Protein AF-0000000087642167 (afdb_homodimer)

Organism: Ancylostoma caninum (NCBI:txid29170)

Nearest PDB structures (foldseek):
  2wth-assembly1_B  TM=9.647E-01  e=1.511E-12  Caenorhabditis elegans
  2wtg-assembly1_A-2  TM=9.723E-01  e=6.478E-12  Caenorhabditis elegans
  8oup-assembly1_A  TM=8.524E-01  e=1.126E-03  Spisula solidissima
  3pt7-assembly1_B  TM=8.275E-01  e=1.025E-03  Phacoides pectinatus
  3pt8-assembly1_B  TM=8.240E-01  e=1.237E-03  Phacoides pectinatus

Foldseek 3Di:
DQLVLLLVLQLVLCVLPDAPDDQLLLLLVLLCCVVPLVCLVLVPPCSPPHSVNSVPDPVSSVNRNVVSVLSNVLSNCSNVPVVNLVSLLVVLVVCVVSPDDLCVLLCVLVSVVVSSVVSPRDRDPSSNVSSNVSSVSSSVSSQVSCVVVVHDHD/DQLVLLLVLQLVLCVLPDAPDDQLLLLLVQLCCVVPLVCLVLVPPCSPPHSVNSVPDPVSSVNRNVVSVLSNVLSNCSNVPVVNLVSLLVVLVVCVVSPDDLCVLLVVLVSVVVSSVVSPRDRDPSSVVSSNVSSVSSSVSSQVSCVVVVHDHD

Solvent-accessible surface area (backbone atoms only — not comparable to full-atom values): 16506 Å² total; per-residue (Å²): 129,56,45,62,55,27,23,52,32,36,50,60,63,37,69,87,55,45,68,97,46,85,60,47,26,32,48,44,50,32,50,43,43,67,78,43,48,79,59,24,69,68,37,83,93,44,56,79,52,48,52,69,52,43,73,72,29,68,66,39,43,54,51,9,50,49,55,46,48,51,52,52,49,44,30,56,25,40,65,41,55,60,60,30,47,50,51,42,44,52,57,45,66,74,43,68,87,57,70,69,62,54,66,49,58,44,49,47,49,57,55,49,53,50,44,41,43,72,73,66,40,80,71,48,75,66,28,50,50,20,46,51,53,51,27,50,54,48,23,53,46,42,30,52,47,27,49,77,68,72,42,81,56,113,130,56,45,63,55,28,22,51,32,36,51,60,63,38,68,86,54,46,69,97,45,82,61,48,27,31,49,45,51,32,49,42,42,67,78,44,46,81,61,23,68,66,38,82,93,42,54,80,53,48,51,68,51,42,74,72,30,68,65,39,44,54,52,9,49,49,56,47,49,51,52,52,51,45,31,55,25,40,64,40,56,61,60,31,47,50,51,42,45,51,57,45,68,74,43,66,86,57,72,69,62,54,66,48,61,44,50,47,49,57,55,48,52,51,43,42,43,72,71,67,40,82,71,48,73,64,29,51,49,20,46,52,54,50,28,49,53,49,24,55,45,43,29,52,48,26,50,77,70,71,41,79,57,114

Sequence (308 aa):
MAPADVKKHTVASLVNVPVMKEHHGRDFYKYFFTTHPEHRRYYKGAENFNADDVEKSERFDKLGHAILLHVHVLANTFDNEPVFRAFTDEVINRHVTRGLEPVLWKDFWGYWKGFLENKGTTLSAEQKEAWDTLGKLFNEEAQSQLTKQGLPHVMAPADVKKHTVASLVNVPVMKEHHGRDFYKYFFTTHPEHRRYYKGAENFNADDVEKSERFDKLGHAILLHVHVLANTFDNEPVFRAFTDEVINRHVTRGLEPVLWKDFWGYWKGFLENKGTTLSAEQKEAWDTLGKLFNEEAQSQLTKQGLPHV

InterPro domains:
  IPR000971 Globin [PF00042] (27-139)
  IPR000971 Globin [PS01033] (1-147)
  IPR009050 Globin-like superfamily [SSF46458] (7-140)
  IPR012085 Globin, nematode [PIRSF002026] (1-154)
  IPR012292 Globin/Protoglobin [G3DSA:1.10.490.10] (1-154)
  IPR044399 Myoglobin-like, M family globin domain [cd01040] (21-141)

Secondary structure (DSSP, 8-state):
--HHHHHHHHHHHTTTS-TTSTTHHHHHHHHHHHH-GGGGGGSTT-TT--HHHHHT-HHHHHHHHHHHHHHHHHHHTTTSHHHHHHHHHHHHHTTGGGT--TTHHHHHHHHHHHHHHHTT----HHHHHHHHHHHHHHHHHHHHHHHHTT----/--HHHHHHHHHHHTTTS-TTSTTHHHHHHHHHHHH-GGGGGGSTT-TT--HHHHHT-HHHHHHHHHHHHHHHHHHHTTTSHHHHHHHHHHHHHTTGGG---TTHHHHHHHHHHHHHHHTT----HHHHHHHHHHHHHHHHHHHHHHHHTT----

Radius of gyration: 19.87 Å; Cα contacts (8 Å, |Δi|>4): 375; chains: 2; bounding box: 42×50×43 Å

pLDDT: mean 97.93, std 1.49, range [90.31, 98.94]

Structure (mmCIF, N/CA/C/O backbone):
data_AF-0000000087642167-model_v1
#
loop_
_entity.id
_ent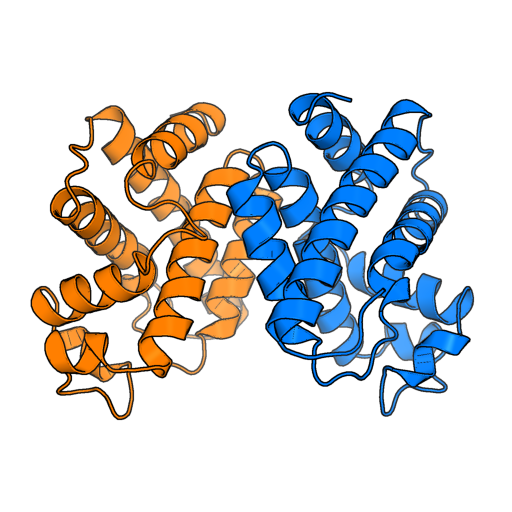ity.type
_entity.pdbx_description
1 polymer Globin
#
loop_
_atom_site.group_PDB
_atom_site.id
_atom_site.type_symbol
_atom_site.label_atom_id
_atom_site.label_alt_id
_atom_site.label_comp_id
_atom_site.label_asym_id
_atom_site.label_entity_id
_atom_site.label_seq_id
_atom_site.pdbx_PDB_ins_code
_atom_site.Cartn_x
_atom_site.Cartn_y
_atom_site.Cartn_z
_atom_site.occupancy
_atom_site.B_iso_or_equiv
_atom_site.auth_seq_id
_atom_site.auth_comp_id
_atom_site.auth_asym_id
_atom_site.auth_atom_id
_atom_site.pdbx_PDB_model_num
ATOM 1 N N . MET A 1 1 ? 22.578 -11.57 1.509 1 93.25 1 MET A N 1
ATOM 2 C CA . MET A 1 1 ? 22.609 -10.461 0.56 1 93.25 1 MET A CA 1
ATOM 3 C C . MET A 1 1 ? 22.219 -9.148 1.239 1 93.25 1 MET A C 1
ATOM 5 O O . MET A 1 1 ? 21.281 -9.117 2.033 1 93.25 1 MET A O 1
ATOM 9 N N . ALA A 1 2 ? 23 -8.07 0.907 1 97.81 2 ALA A N 1
ATOM 10 C CA . ALA A 1 2 ? 22.688 -6.773 1.502 1 97.81 2 ALA A CA 1
ATOM 11 C C . ALA A 1 2 ? 21.344 -6.258 1.019 1 97.81 2 ALA A C 1
ATOM 13 O O . ALA A 1 2 ? 20.938 -6.52 -0.119 1 97.81 2 ALA A O 1
ATOM 14 N N . PRO A 1 3 ? 20.594 -5.613 1.882 1 98.69 3 PRO A N 1
ATOM 15 C CA . PRO A 1 3 ? 19.25 -5.152 1.534 1 98.69 3 PRO A CA 1
ATOM 16 C C . PRO A 1 3 ? 19.203 -4.371 0.223 1 98.69 3 PRO A C 1
ATOM 18 O O . PRO A 1 3 ? 18.281 -4.539 -0.576 1 98.69 3 PRO A O 1
ATOM 21 N N . ALA A 1 4 ? 20.188 -3.551 0.011 1 98.19 4 ALA A N 1
ATOM 22 C CA . ALA A 1 4 ? 20.234 -2.781 -1.229 1 98.19 4 ALA A CA 1
ATOM 23 C C . ALA A 1 4 ? 20.359 -3.699 -2.441 1 98.19 4 ALA A C 1
ATOM 25 O O . ALA A 1 4 ? 19.812 -3.408 -3.506 1 98.19 4 ALA A O 1
ATOM 26 N N . ASP A 1 5 ? 21.141 -4.773 -2.326 1 98.75 5 ASP A N 1
ATOM 27 C CA . ASP A 1 5 ? 21.297 -5.738 -3.408 1 98.75 5 ASP A CA 1
ATOM 28 C C . ASP A 1 5 ? 20 -6.512 -3.646 1 98.75 5 ASP A C 1
ATOM 30 O O . ASP A 1 5 ? 19.641 -6.809 -4.789 1 98.75 5 ASP A O 1
ATOM 34 N N . VAL A 1 6 ? 19.281 -6.871 -2.525 1 98.94 6 VAL A N 1
ATOM 35 C CA . VAL A 1 6 ? 18 -7.547 -2.654 1 98.94 6 VAL A CA 1
ATOM 36 C C . VAL A 1 6 ? 17.031 -6.668 -3.449 1 98.94 6 VAL A C 1
ATOM 38 O O . VAL A 1 6 ? 16.406 -7.133 -4.41 1 98.94 6 VAL A O 1
ATOM 41 N N . LYS A 1 7 ? 16.969 -5.414 -3.09 1 98.88 7 LYS A N 1
ATOM 42 C CA . LYS A 1 7 ? 16.109 -4.473 -3.814 1 98.88 7 LYS A CA 1
ATOM 43 C C . LYS A 1 7 ? 16.5 -4.402 -5.289 1 98.88 7 LYS A C 1
ATOM 45 O O . LYS A 1 7 ? 15.648 -4.508 -6.168 1 98.88 7 LYS A O 1
ATOM 50 N N . LYS A 1 8 ? 17.766 -4.211 -5.547 1 98.75 8 LYS A N 1
ATOM 51 C CA . LYS A 1 8 ? 18.266 -4.09 -6.914 1 98.75 8 LYS A CA 1
ATOM 52 C C . LYS A 1 8 ? 17.844 -5.289 -7.758 1 98.75 8 LYS A C 1
ATOM 54 O O . LYS A 1 8 ? 17.297 -5.129 -8.852 1 98.75 8 LYS A O 1
ATOM 59 N N . HIS A 1 9 ? 18.062 -6.48 -7.273 1 98.88 9 HIS A N 1
ATOM 60 C CA . HIS A 1 9 ? 17.844 -7.695 -8.055 1 98.88 9 HIS A CA 1
ATOM 61 C C . HIS A 1 9 ? 16.359 -8.016 -8.195 1 98.88 9 HIS A C 1
ATOM 63 O O . HIS A 1 9 ? 15.922 -8.469 -9.25 1 98.88 9 HIS A O 1
ATOM 69 N N . THR A 1 10 ? 15.531 -7.793 -7.113 1 98.94 10 THR A N 1
ATOM 70 C CA . THR A 1 10 ? 14.094 -8.031 -7.234 1 98.94 10 THR A CA 1
ATOM 71 C C . THR A 1 10 ? 13.461 -7.031 -8.188 1 98.94 10 THR A C 1
ATOM 73 O O . THR A 1 10 ? 12.727 -7.418 -9.109 1 98.94 10 THR A O 1
ATOM 76 N N . VAL A 1 11 ? 13.805 -5.766 -8.078 1 98.88 11 VAL A N 1
ATOM 77 C CA . VAL A 1 11 ? 13.234 -4.73 -8.938 1 98.88 11 VAL A CA 1
ATOM 78 C C . VAL A 1 11 ? 13.617 -4.996 -10.391 1 98.88 11 VAL A C 1
ATOM 80 O O . VAL A 1 11 ? 12.781 -4.891 -11.289 1 98.88 11 VAL A O 1
ATOM 83 N N . ALA A 1 12 ? 14.883 -5.379 -10.609 1 98.62 12 ALA A N 1
ATOM 84 C CA . ALA A 1 12 ? 15.336 -5.672 -11.969 1 98.62 12 ALA A CA 1
ATOM 85 C C . ALA A 1 12 ? 14.562 -6.844 -12.562 1 98.62 12 ALA A C 1
ATOM 87 O O . ALA A 1 12 ? 14.305 -6.879 -13.773 1 98.62 12 ALA A O 1
ATOM 88 N N . SER A 1 13 ? 14.203 -7.809 -11.766 1 98.75 13 SER A N 1
ATOM 89 C CA . SER A 1 13 ? 13.539 -9.016 -12.242 1 98.75 13 SER A CA 1
ATOM 90 C C . SER A 1 13 ? 12.07 -8.75 -12.57 1 98.75 13 SER A C 1
ATOM 92 O O . SER A 1 13 ? 11.391 -9.609 -13.141 1 98.75 13 SER A O 1
ATOM 94 N N . LEU A 1 14 ? 11.531 -7.566 -12.219 1 98.62 14 LEU A N 1
ATOM 95 C CA . LEU A 1 14 ? 10.133 -7.23 -12.445 1 98.62 14 LEU A CA 1
ATOM 96 C C . LEU A 1 14 ? 9.945 -6.5 -13.773 1 98.62 14 LEU A C 1
ATOM 98 O O . LEU A 1 14 ? 8.844 -6.051 -14.094 1 98.62 14 LEU A O 1
ATOM 102 N N . VAL A 1 15 ? 10.977 -6.43 -14.578 1 96.5 15 VAL A N 1
ATOM 103 C CA . VAL A 1 15 ? 11.023 -5.594 -15.773 1 96.5 15 VAL A CA 1
ATOM 104 C C . VAL A 1 15 ? 9.953 -6.047 -16.766 1 96.5 15 VAL A C 1
ATOM 106 O O . VAL A 1 15 ? 9.375 -5.23 -17.484 1 96.5 15 VAL A O 1
ATOM 109 N N . ASN A 1 16 ? 9.547 -7.297 -16.797 1 97.31 16 ASN A N 1
ATOM 110 C CA . ASN A 1 16 ? 8.586 -7.82 -17.766 1 97.31 16 ASN A CA 1
ATOM 111 C C . ASN A 1 16 ? 7.16 -7.773 -17.219 1 97.31 16 ASN A C 1
ATOM 113 O O . ASN A 1 16 ? 6.207 -8.102 -17.938 1 97.31 16 ASN A O 1
ATOM 117 N N . VAL A 1 17 ? 7.02 -7.352 -15.969 1 98.38 17 VAL A N 1
ATOM 118 C CA . VAL A 1 17 ? 5.688 -7.219 -15.383 1 98.38 17 VAL A CA 1
ATOM 119 C C . VAL A 1 17 ? 5.559 -5.871 -14.68 1 98.38 17 VAL A C 1
ATOM 121 O O . VAL A 1 17 ? 5.223 -5.812 -13.492 1 98.38 17 VAL A O 1
ATOM 124 N N . PRO A 1 18 ? 5.82 -4.816 -15.398 1 98.12 18 PRO A N 1
ATOM 125 C CA . PRO A 1 18 ? 5.695 -3.49 -14.797 1 98.12 18 PRO A CA 1
ATOM 126 C C . PRO A 1 18 ? 4.273 -3.18 -14.336 1 98.12 18 PRO A C 1
ATOM 128 O O . PRO A 1 18 ? 3.318 -3.797 -14.82 1 98.12 18 PRO A O 1
ATOM 131 N N . VAL A 1 19 ? 4.148 -2.318 -13.445 1 98.19 19 VAL A N 1
ATOM 132 C CA . VAL A 1 19 ? 2.844 -1.775 -13.086 1 98.19 19 VAL A CA 1
ATOM 133 C C . VAL A 1 19 ? 2.375 -0.795 -14.156 1 98.19 19 VAL A C 1
ATOM 135 O O . VAL A 1 19 ? 3.164 -0.365 -15 1 98.19 19 VAL A O 1
ATOM 138 N N . MET A 1 20 ? 1.089 -0.552 -14.203 1 95.19 20 MET A N 1
ATOM 139 C CA . MET A 1 20 ? 0.407 0.481 -14.977 1 95.19 20 MET A CA 1
ATOM 140 C C . MET A 1 20 ? 0.396 0.131 -16.453 1 95.19 20 MET A C 1
ATOM 142 O O . MET A 1 20 ? -0.008 0.945 -17.297 1 95.19 20 MET A O 1
ATOM 146 N N . LYS A 1 21 ? 1.073 -1.013 -16.781 1 93.12 21 LYS A N 1
ATOM 147 C CA . LYS A 1 21 ? 1.055 -1.488 -18.156 1 93.12 21 LYS A CA 1
ATOM 148 C C . LYS A 1 21 ? 0.469 -2.895 -18.25 1 93.12 21 LYS A C 1
ATOM 150 O O . LYS A 1 21 ? 0.914 -3.803 -17.547 1 93.12 21 LYS A O 1
ATOM 155 N N . GLU A 1 22 ? -0.528 -3.004 -19.172 1 92.19 22 GLU A N 1
ATOM 156 C CA . GLU A 1 22 ? -1.124 -4.316 -19.406 1 92.19 22 GLU A CA 1
ATOM 157 C C . GLU A 1 22 ? -1.698 -4.898 -18.109 1 92.19 22 GLU A C 1
ATOM 159 O O . GLU A 1 22 ? -1.892 -4.176 -17.125 1 92.19 22 GLU A O 1
ATOM 164 N N . HIS A 1 23 ? -2.184 -6.062 -18.125 1 95.81 23 HIS A N 1
ATOM 165 C CA . HIS A 1 23 ? -2.844 -6.688 -16.984 1 95.81 23 HIS A CA 1
ATOM 166 C C . HIS A 1 23 ? -2.01 -7.836 -16.422 1 95.81 23 HIS A C 1
ATOM 168 O O . HIS A 1 23 ? -2.518 -8.945 -16.234 1 95.81 23 HIS A O 1
ATOM 174 N N . HIS A 1 24 ? -0.71 -7.484 -16.172 1 97.94 24 HIS A N 1
ATOM 175 C CA . HIS A 1 24 ? 0.221 -8.508 -15.695 1 97.94 24 HIS A CA 1
ATOM 176 C C . HIS A 1 24 ? -0.253 -9.117 -14.383 1 97.94 24 HIS A C 1
ATOM 178 O O . HIS A 1 24 ? -0.002 -10.297 -14.117 1 97.94 24 HIS A O 1
ATOM 184 N N . GLY A 1 25 ? -0.91 -8.305 -13.531 1 98.19 25 GLY A N 1
ATOM 185 C CA . GLY A 1 25 ? -1.453 -8.836 -12.289 1 98.19 25 GLY A CA 1
ATOM 186 C C . GLY A 1 25 ? -2.514 -9.898 -12.508 1 98.19 25 GLY A C 1
ATOM 187 O O . GLY A 1 25 ? -2.523 -10.922 -11.828 1 98.19 25 GLY A O 1
ATOM 188 N N . ARG A 1 26 ? -3.396 -9.641 -13.469 1 98.31 26 ARG A N 1
ATOM 189 C CA . ARG A 1 26 ? -4.406 -10.633 -13.82 1 98.31 26 ARG A CA 1
ATOM 190 C C . ARG A 1 26 ? -3.758 -11.898 -14.367 1 98.31 26 ARG A C 1
ATOM 192 O O . ARG A 1 26 ? -4.215 -13.008 -14.086 1 98.31 26 ARG A O 1
ATOM 199 N N . ASP A 1 27 ? -2.676 -11.703 -15.156 1 98.44 27 ASP A N 1
ATOM 200 C CA . ASP A 1 27 ? -1.943 -12.852 -15.68 1 98.44 27 ASP A CA 1
ATOM 201 C C . ASP A 1 27 ? -1.405 -13.727 -14.555 1 98.44 27 ASP A C 1
ATOM 203 O O . ASP A 1 27 ? -1.318 -14.945 -14.695 1 98.44 27 ASP A O 1
ATOM 207 N N . PHE A 1 28 ? -1.004 -13.125 -13.477 1 98.81 28 PHE A N 1
ATOM 208 C CA . PHE A 1 28 ? -0.572 -13.922 -12.336 1 98.81 28 PHE A CA 1
ATOM 209 C C . PHE A 1 28 ? -1.669 -14.883 -11.898 1 98.81 28 PHE A C 1
ATOM 211 O O . PHE A 1 28 ? -1.404 -16.062 -11.648 1 98.81 28 PHE A O 1
ATOM 218 N N . TYR A 1 29 ? -2.893 -14.406 -11.812 1 98.75 29 TYR A N 1
ATOM 219 C CA . TYR A 1 29 ? -3.973 -15.266 -11.336 1 98.75 29 TYR A CA 1
ATOM 220 C C . TYR A 1 29 ? -4.293 -16.359 -12.352 1 98.75 29 TYR A C 1
ATOM 222 O O . TYR A 1 29 ? -4.668 -17.469 -11.984 1 98.75 29 TYR A O 1
ATOM 230 N N . LYS A 1 30 ? -4.156 -16.047 -13.68 1 98.62 30 LYS A N 1
ATOM 231 C CA . LYS A 1 30 ? -4.281 -17.109 -14.68 1 98.62 30 LYS A CA 1
ATOM 232 C C . LYS A 1 30 ? -3.252 -18.203 -14.445 1 98.62 30 LYS A C 1
ATOM 234 O O . LYS A 1 30 ? -3.596 -19.391 -14.43 1 98.62 30 LYS A O 1
ATOM 239 N N . TYR A 1 31 ? -2.062 -17.797 -14.234 1 98.69 31 TYR A N 1
ATOM 240 C CA . TYR A 1 31 ? -0.977 -18.734 -13.953 1 98.69 31 TYR A CA 1
ATOM 241 C C . TYR A 1 31 ? -1.218 -19.469 -12.641 1 98.69 31 TYR A C 1
ATOM 243 O O . TYR A 1 31 ? -1.101 -20.688 -12.586 1 98.69 31 TYR A O 1
ATOM 251 N N . PHE A 1 32 ? -1.589 -18.734 -11.594 1 98.69 32 PHE A N 1
ATOM 252 C CA . PHE A 1 32 ? -1.733 -19.234 -10.234 1 98.69 32 PHE A CA 1
ATOM 253 C C . PHE A 1 32 ? -2.838 -20.281 -10.156 1 98.69 32 PHE A C 1
ATOM 255 O O . PHE A 1 32 ? -2.629 -21.359 -9.617 1 98.69 32 PHE A O 1
ATOM 262 N N . PHE A 1 33 ? -3.984 -20 -10.758 1 98.44 33 PHE A N 1
ATOM 263 C CA . PHE A 1 33 ? -5.125 -20.906 -10.688 1 98.44 33 PHE A CA 1
ATOM 264 C C . PHE A 1 33 ? -4.898 -22.125 -11.57 1 98.44 33 PHE A C 1
ATOM 266 O O . PHE A 1 33 ? -5.5 -23.188 -11.352 1 98.44 33 PHE A O 1
ATOM 273 N N . THR A 1 34 ? -4.012 -22 -12.562 1 98.31 34 THR A N 1
ATOM 274 C CA . THR A 1 34 ? -3.686 -23.125 -13.438 1 98.31 34 THR A CA 1
ATOM 275 C C . THR A 1 34 ? -2.682 -24.047 -12.773 1 98.31 34 THR A C 1
ATOM 277 O O . THR A 1 34 ? -2.846 -25.281 -12.805 1 98.31 34 THR A O 1
ATOM 280 N N . THR A 1 35 ? -1.712 -23.516 -12.156 1 98.44 35 THR A N 1
ATOM 281 C CA . THR A 1 35 ? -0.594 -24.312 -11.664 1 98.44 35 THR A CA 1
ATOM 282 C C . THR A 1 35 ? -0.825 -24.734 -10.211 1 98.44 35 THR A C 1
ATOM 284 O O . THR A 1 35 ? -0.241 -25.719 -9.742 1 98.44 35 THR A O 1
ATOM 287 N N . HIS A 1 36 ? -1.637 -23.969 -9.516 1 98.31 36 HIS A N 1
ATOM 288 C CA . HIS A 1 36 ? -1.939 -24.25 -8.117 1 98.31 36 HIS A CA 1
ATOM 289 C C . HIS A 1 36 ? -3.438 -24.141 -7.848 1 98.31 36 HIS A C 1
ATOM 291 O O . HIS A 1 36 ? -3.865 -23.375 -6.988 1 98.31 36 HIS A O 1
ATOM 297 N N . PRO A 1 37 ? -4.266 -24.969 -8.508 1 98.12 37 PRO A N 1
ATOM 298 C CA . PRO A 1 37 ? -5.727 -24.844 -8.461 1 98.12 37 PRO A CA 1
ATOM 299 C C . PRO A 1 37 ? -6.293 -25.062 -7.059 1 98.12 37 PRO A C 1
ATOM 301 O O . PRO A 1 37 ? -7.402 -24.625 -6.762 1 98.12 37 PRO A O 1
ATOM 304 N N . GLU A 1 38 ? -5.57 -25.703 -6.16 1 97.81 38 GLU A N 1
ATOM 305 C CA . GLU A 1 38 ? -6.035 -25.953 -4.801 1 97.81 38 GLU A CA 1
ATOM 306 C C . GLU A 1 38 ? -6.281 -24.641 -4.051 1 97.81 38 GLU A C 1
ATOM 308 O O . GLU A 1 38 ? -7.094 -24.594 -3.129 1 97.81 38 GLU A O 1
ATOM 313 N N . HIS A 1 39 ? -5.672 -23.562 -4.445 1 97.94 39 HIS A N 1
ATOM 314 C CA . HIS A 1 39 ? -5.762 -22.297 -3.721 1 97.94 39 HIS A CA 1
ATOM 315 C C . HIS A 1 39 ? -6.992 -21.516 -4.145 1 97.94 39 HIS A C 1
ATOM 317 O O . HIS A 1 39 ? -7.355 -20.531 -3.5 1 97.94 39 HIS A O 1
ATOM 323 N N . ARG A 1 40 ? -7.703 -22 -5.176 1 97.88 40 ARG A N 1
ATOM 324 C CA . ARG A 1 40 ? -8.961 -21.359 -5.562 1 97.88 40 ARG A CA 1
ATOM 325 C C . ARG A 1 40 ? -9.969 -21.406 -4.418 1 97.88 40 ARG A C 1
ATOM 327 O O . ARG A 1 40 ? -10.875 -20.562 -4.352 1 97.88 40 ARG A O 1
ATOM 334 N N . ARG A 1 41 ? -9.758 -22.312 -3.543 1 97.06 41 ARG A N 1
ATOM 335 C CA . ARG A 1 41 ? -10.664 -22.484 -2.412 1 97.06 41 ARG A CA 1
ATOM 336 C C . ARG A 1 41 ? -10.719 -21.219 -1.564 1 97.06 41 ARG A C 1
ATOM 338 O O . ARG A 1 41 ? -11.695 -20.984 -0.845 1 97.06 41 ARG A O 1
ATOM 345 N N . TYR A 1 42 ? -9.703 -20.328 -1.575 1 97 42 TYR A N 1
ATOM 346 C CA . TYR A 1 42 ? -9.641 -19.125 -0.772 1 97 42 TYR A CA 1
ATOM 347 C C . TYR A 1 42 ? -10.375 -17.969 -1.457 1 97 42 TYR A C 1
ATOM 349 O O . TYR A 1 42 ? -10.523 -16.891 -0.885 1 97 42 TYR A O 1
ATOM 357 N N . TYR A 1 43 ? -10.805 -18.25 -2.697 1 97.88 43 TYR A N 1
ATOM 358 C CA . TYR A 1 43 ? -11.508 -17.234 -3.463 1 97.88 43 TYR A CA 1
ATOM 359 C C . TYR A 1 43 ? -12.977 -17.594 -3.646 1 97.88 43 TYR A C 1
ATOM 361 O O . TYR A 1 43 ? -13.375 -18.094 -4.707 1 97.88 43 TYR A O 1
ATOM 369 N N . LYS A 1 44 ? -13.688 -17.266 -2.639 1 96.12 44 LYS A N 1
ATOM 370 C CA . LYS A 1 44 ? -15.102 -17.641 -2.605 1 96.12 44 LYS A CA 1
ATOM 371 C C . LYS A 1 44 ? -15.82 -17.172 -3.875 1 96.12 44 LYS A C 1
ATOM 373 O O . LYS A 1 44 ? -15.719 -16.016 -4.266 1 96.12 44 LYS A O 1
ATOM 378 N N . GLY A 1 45 ? -16.484 -18.062 -4.523 1 97.56 45 GLY A N 1
ATOM 379 C CA . GLY A 1 45 ? -17.219 -17.781 -5.742 1 97.56 45 GLY A CA 1
ATOM 380 C C . GLY A 1 45 ? -16.406 -18.031 -7.004 1 97.56 45 GLY A C 1
ATOM 381 O O . GLY A 1 45 ? -16.953 -18.016 -8.109 1 97.56 45 GLY A O 1
ATOM 382 N N . ALA A 1 46 ? -15.156 -18.25 -6.855 1 97.94 46 ALA A N 1
ATOM 383 C CA . ALA A 1 46 ? -14.273 -18.469 -8 1 97.94 46 ALA A CA 1
ATOM 384 C C . ALA A 1 46 ? -13.5 -19.781 -7.844 1 97.94 46 ALA A C 1
ATOM 386 O O . ALA A 1 46 ? -12.406 -19.922 -8.391 1 97.94 46 ALA A O 1
ATOM 387 N N . GLU A 1 47 ? -14.07 -20.672 -7.121 1 97.62 47 GLU A N 1
ATOM 388 C CA . GLU A 1 47 ? -13.383 -21.906 -6.766 1 97.62 47 GLU A CA 1
ATOM 389 C C . GLU A 1 47 ? -13.156 -22.781 -7.996 1 97.62 47 GLU A C 1
ATOM 391 O O . GLU A 1 47 ? -12.312 -23.688 -7.973 1 97.62 47 GLU A O 1
ATOM 396 N N . ASN A 1 48 ? -13.875 -22.547 -9.047 1 97.62 48 ASN A N 1
ATOM 397 C CA . ASN A 1 48 ? -13.758 -23.375 -10.234 1 97.62 48 ASN A CA 1
ATOM 398 C C . ASN A 1 48 ? -13.312 -22.562 -11.445 1 97.62 48 ASN A C 1
ATOM 400 O O . ASN A 1 48 ? -13.492 -22.984 -12.586 1 97.62 48 ASN A O 1
ATOM 404 N N . PHE A 1 49 ? -12.852 -21.344 -11.211 1 98.12 49 PHE A N 1
ATOM 405 C CA . PHE A 1 49 ? -12.422 -20.469 -12.297 1 98.12 49 PHE A CA 1
ATOM 406 C C . PHE A 1 49 ? -11.25 -21.094 -13.055 1 98.12 49 PHE A C 1
ATOM 408 O O . PHE A 1 49 ? -10.32 -21.625 -12.445 1 98.12 49 PHE A O 1
ATOM 415 N N . ASN A 1 50 ? -11.344 -21.094 -14.336 1 97.62 50 ASN A N 1
ATOM 416 C CA . ASN A 1 50 ? -10.188 -21.344 -15.188 1 97.62 50 ASN A CA 1
ATOM 417 C C . ASN A 1 50 ? -9.586 -20.047 -15.727 1 97.62 50 ASN A C 1
ATOM 419 O O . ASN A 1 50 ? -9.984 -18.969 -15.312 1 97.62 50 ASN A O 1
ATOM 423 N N . ALA A 1 51 ? -8.555 -20.203 -16.578 1 97.75 51 ALA A N 1
ATOM 424 C CA . ALA A 1 51 ? -7.844 -19.031 -17.094 1 97.75 51 ALA A CA 1
ATOM 425 C C . ALA A 1 51 ? -8.781 -18.109 -17.859 1 97.75 51 ALA A C 1
ATOM 427 O O . ALA A 1 51 ? -8.664 -16.891 -17.781 1 97.75 51 ALA A O 1
ATOM 428 N N . ASP A 1 52 ? -9.68 -18.688 -18.578 1 98.19 52 ASP A N 1
ATOM 429 C CA . ASP A 1 52 ? -10.633 -17.906 -19.359 1 98.19 52 ASP A CA 1
ATOM 430 C C . ASP A 1 52 ? -11.57 -17.125 -18.438 1 98.19 52 ASP A C 1
ATOM 432 O O . ASP A 1 52 ? -11.938 -15.977 -18.734 1 98.19 52 ASP A O 1
ATOM 436 N N . ASP A 1 53 ? -12.008 -17.781 -17.359 1 98.5 53 ASP A N 1
ATOM 437 C CA . ASP A 1 53 ? -12.859 -17.109 -16.375 1 98.5 53 ASP A CA 1
ATOM 438 C C . ASP A 1 53 ? -12.133 -15.938 -15.734 1 98.5 53 ASP A C 1
ATOM 440 O O . ASP A 1 53 ? -12.719 -14.859 -15.57 1 98.5 53 ASP A O 1
ATOM 444 N N . VAL A 1 54 ? -10.867 -16.109 -15.445 1 98.62 54 VAL A N 1
ATOM 445 C CA . VAL A 1 54 ? -10.055 -15.055 -14.844 1 98.62 54 VAL A CA 1
ATOM 446 C C . VAL A 1 54 ? -9.914 -13.891 -15.82 1 98.62 54 VAL A C 1
ATOM 448 O O . VAL A 1 54 ? -10.039 -12.727 -15.43 1 98.62 54 VAL A O 1
ATOM 451 N N . GLU A 1 55 ? -9.711 -14.172 -17.078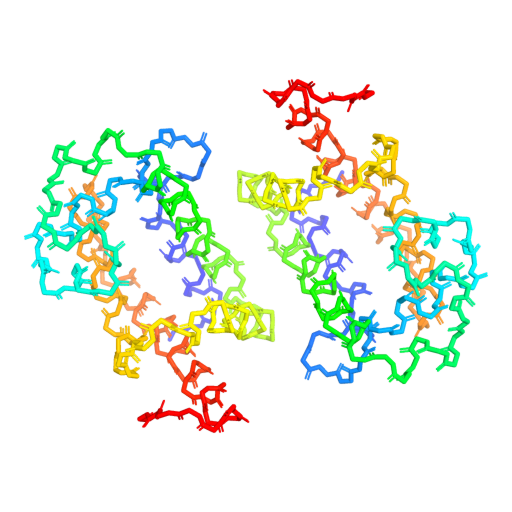 1 98.06 55 GLU A N 1
ATOM 452 C CA . GLU A 1 55 ? -9.508 -13.164 -18.109 1 98.06 55 GLU A CA 1
ATOM 453 C C . GLU A 1 55 ? -10.703 -12.211 -18.203 1 98.06 55 GLU A C 1
ATOM 455 O O . GLU A 1 55 ? -10.531 -11.016 -18.438 1 98.06 55 GLU A O 1
ATOM 460 N N . LYS A 1 56 ? -11.883 -12.734 -17.938 1 97.69 56 LYS A N 1
ATOM 461 C CA . LYS A 1 56 ? -13.102 -11.961 -18.141 1 97.69 56 LYS A CA 1
ATOM 462 C C . LYS A 1 56 ? -13.594 -11.352 -16.828 1 97.69 56 LYS A C 1
ATOM 464 O O . LYS A 1 56 ? -14.602 -10.648 -16.812 1 97.69 56 LYS A O 1
ATOM 469 N N . SER A 1 57 ? -12.844 -11.602 -15.797 1 98.06 57 SER A N 1
ATOM 470 C CA . SER A 1 57 ? -13.32 -11.227 -14.469 1 98.06 57 SER A CA 1
ATOM 471 C C . SER A 1 57 ? -12.812 -9.844 -14.07 1 98.06 57 SER A C 1
ATOM 473 O O . SER A 1 57 ? -11.602 -9.633 -13.961 1 98.06 57 SER A O 1
ATOM 475 N N . GLU A 1 58 ? -13.734 -8.906 -13.734 1 97.25 58 GLU A N 1
ATOM 476 C CA . GLU A 1 58 ? -13.375 -7.605 -13.188 1 97.25 58 GLU A CA 1
ATOM 477 C C . GLU A 1 58 ? -12.727 -7.742 -11.812 1 97.25 58 GLU A C 1
ATOM 479 O O . GLU A 1 58 ? -11.812 -6.992 -11.477 1 97.25 58 GLU A O 1
ATOM 484 N N . ARG A 1 59 ? -13.195 -8.727 -11.07 1 97.62 59 ARG A N 1
ATOM 485 C CA . ARG A 1 59 ? -12.656 -8.977 -9.734 1 97.62 59 ARG A CA 1
ATOM 486 C C . ARG A 1 59 ? -11.172 -9.305 -9.797 1 97.62 59 ARG A C 1
ATOM 488 O O . ARG A 1 59 ? -10.375 -8.727 -9.062 1 97.62 59 ARG A O 1
ATOM 495 N N . PHE A 1 60 ? -10.789 -10.133 -10.758 1 98.31 60 PHE A N 1
ATOM 496 C CA . PHE A 1 60 ? -9.406 -10.578 -10.812 1 98.31 60 PHE A CA 1
ATOM 497 C C . PHE A 1 60 ? -8.531 -9.562 -11.547 1 98.31 60 PHE A C 1
ATOM 499 O O . PHE A 1 60 ? -7.309 -9.594 -11.438 1 98.31 60 PHE A O 1
ATOM 506 N N . ASP A 1 61 ? -9.195 -8.68 -12.258 1 97.69 61 ASP A N 1
ATOM 507 C CA . ASP A 1 61 ? -8.445 -7.516 -12.734 1 97.69 61 ASP A CA 1
ATOM 508 C C . ASP A 1 61 ? -8.016 -6.625 -11.57 1 97.69 61 ASP A C 1
ATOM 510 O O . ASP A 1 61 ? -6.855 -6.211 -11.492 1 97.69 61 ASP A O 1
ATOM 514 N N . LYS A 1 62 ? -8.922 -6.383 -10.648 1 96.94 62 LYS A N 1
ATOM 515 C CA . LYS A 1 62 ? -8.641 -5.539 -9.492 1 96.94 62 LYS A CA 1
ATOM 516 C C . LYS A 1 62 ? -7.656 -6.223 -8.547 1 96.94 62 LYS A C 1
ATOM 518 O O . LYS A 1 62 ? -6.707 -5.598 -8.07 1 96.94 62 LYS A O 1
ATOM 523 N N . LEU A 1 63 ? -7.883 -7.543 -8.312 1 97.88 63 LEU A N 1
ATOM 524 C CA . LEU A 1 63 ? -6.969 -8.297 -7.453 1 97.88 63 LEU A CA 1
ATOM 525 C C . LEU A 1 63 ? -5.578 -8.367 -8.07 1 97.88 63 LEU A C 1
ATOM 527 O O . LEU A 1 63 ? -4.574 -8.297 -7.359 1 97.88 63 LEU A O 1
ATOM 531 N N . GLY A 1 64 ? -5.555 -8.5 -9.359 1 98.38 64 GLY A N 1
ATOM 532 C CA . GLY A 1 64 ? -4.289 -8.539 -10.078 1 98.38 64 GLY A CA 1
ATOM 533 C C . GLY A 1 64 ? -3.498 -7.25 -9.969 1 98.38 64 GLY A C 1
ATOM 534 O O . GLY A 1 64 ? -2.287 -7.277 -9.742 1 98.38 64 GLY A O 1
ATOM 535 N N . HIS A 1 65 ? -4.203 -6.133 -10.109 1 97.75 65 HIS A N 1
ATOM 536 C CA . HIS A 1 65 ? -3.541 -4.844 -9.945 1 97.75 65 HIS A CA 1
ATOM 537 C C . HIS A 1 65 ? -2.971 -4.699 -8.539 1 97.75 65 HIS A C 1
ATOM 539 O O . HIS A 1 65 ? -1.832 -4.254 -8.367 1 97.75 65 HIS A O 1
ATOM 545 N N . ALA A 1 66 ? -3.732 -5.125 -7.559 1 97.88 66 ALA A N 1
ATOM 546 C CA . ALA A 1 66 ? -3.324 -4.969 -6.168 1 97.88 66 ALA A CA 1
ATOM 547 C C . ALA A 1 66 ? -2.098 -5.82 -5.855 1 97.88 66 ALA A C 1
ATOM 549 O O . ALA A 1 66 ? -1.127 -5.332 -5.27 1 97.88 66 ALA A O 1
ATOM 550 N N . ILE A 1 67 ? -2.088 -7.121 -6.227 1 98.62 67 ILE A N 1
ATOM 551 C CA . ILE A 1 67 ? -0.99 -8.008 -5.867 1 98.62 67 ILE A CA 1
ATOM 552 C C . ILE A 1 67 ? 0.288 -7.566 -6.574 1 98.62 67 ILE A C 1
ATOM 554 O O . ILE A 1 67 ? 1.375 -7.613 -5.996 1 98.62 67 ILE A O 1
ATOM 558 N N . LEU A 1 68 ? 0.157 -7.109 -7.863 1 98.88 68 LEU A N 1
ATOM 559 C CA . LEU A 1 68 ? 1.312 -6.625 -8.609 1 98.88 68 LEU A CA 1
ATOM 560 C C . LEU A 1 68 ? 1.915 -5.395 -7.945 1 98.88 68 LEU A C 1
ATOM 562 O O . LEU A 1 68 ? 3.129 -5.328 -7.734 1 98.88 68 LEU A O 1
ATOM 566 N N . LEU A 1 69 ? 1.039 -4.453 -7.586 1 98.88 69 LEU A N 1
ATOM 567 C CA . LEU A 1 69 ? 1.502 -3.234 -6.934 1 98.88 69 LEU A CA 1
ATOM 568 C C . LEU A 1 69 ? 2.158 -3.553 -5.594 1 98.88 69 LEU A C 1
ATOM 570 O O . LEU A 1 69 ? 3.211 -2.998 -5.266 1 98.88 69 LEU A O 1
ATOM 574 N N . HIS A 1 70 ? 1.53 -4.445 -4.797 1 98.88 70 HIS A N 1
ATOM 575 C CA . HIS A 1 70 ? 2.057 -4.766 -3.477 1 98.88 70 HIS A CA 1
ATOM 576 C C . HIS A 1 70 ? 3.438 -5.41 -3.576 1 98.88 70 HIS A C 1
ATOM 578 O O . HIS A 1 70 ? 4.332 -5.094 -2.785 1 98.88 70 HIS A O 1
ATOM 584 N N . VAL A 1 71 ? 3.684 -6.273 -4.547 1 98.94 71 VAL A N 1
ATOM 585 C CA . VAL A 1 71 ? 4.996 -6.883 -4.734 1 98.94 71 VAL A CA 1
ATOM 586 C C . VAL A 1 71 ? 6.008 -5.816 -5.137 1 98.94 71 VAL A C 1
ATOM 588 O O . VAL A 1 71 ? 7.137 -5.805 -4.641 1 98.94 71 VAL A O 1
ATOM 591 N N . HIS A 1 72 ? 5.613 -4.914 -6.039 1 98.94 72 HIS A N 1
ATOM 592 C CA . HIS A 1 72 ? 6.504 -3.828 -6.441 1 98.94 72 HIS A CA 1
ATOM 593 C C . HIS A 1 72 ? 6.855 -2.938 -5.254 1 98.94 72 HIS A C 1
ATOM 595 O O . HIS A 1 72 ? 8.008 -2.527 -5.098 1 98.94 72 HIS A O 1
ATOM 601 N N . VAL A 1 73 ? 5.867 -2.633 -4.398 1 98.94 73 VAL A N 1
ATOM 602 C CA . VAL A 1 73 ? 6.125 -1.797 -3.23 1 98.94 73 VAL A CA 1
ATOM 603 C C . VAL A 1 73 ? 7.094 -2.508 -2.289 1 98.94 73 VAL A C 1
ATOM 605 O O . VAL A 1 73 ? 8.07 -1.916 -1.832 1 98.94 73 VAL A O 1
ATOM 608 N N . LEU A 1 74 ? 6.859 -3.793 -2.051 1 98.94 74 LEU A N 1
ATOM 609 C CA . LEU A 1 74 ? 7.73 -4.566 -1.174 1 98.94 74 LEU A CA 1
ATOM 610 C C . LEU A 1 74 ? 9.156 -4.605 -1.722 1 98.94 74 LEU A C 1
ATOM 612 O O . LEU A 1 74 ? 10.117 -4.398 -0.979 1 98.94 74 LEU A O 1
ATOM 616 N N . ALA A 1 75 ? 9.289 -4.828 -3.002 1 98.94 75 ALA A N 1
ATOM 617 C CA . ALA A 1 75 ? 10.609 -4.863 -3.619 1 98.94 75 ALA A CA 1
ATOM 618 C C . ALA A 1 75 ? 11.305 -3.506 -3.51 1 98.94 75 ALA A C 1
ATOM 620 O O . ALA A 1 75 ? 12.484 -3.43 -3.162 1 98.94 75 ALA A O 1
ATOM 621 N N . ASN A 1 76 ? 10.555 -2.445 -3.713 1 98.88 76 ASN A N 1
ATOM 622 C CA . ASN A 1 76 ? 11.133 -1.107 -3.795 1 98.88 76 ASN A CA 1
ATOM 623 C C . ASN A 1 76 ? 11.406 -0.529 -2.41 1 98.88 76 ASN A C 1
ATOM 625 O O . ASN A 1 76 ? 12.109 0.473 -2.279 1 98.88 76 ASN A O 1
ATOM 629 N N . THR A 1 77 ? 10.859 -1.132 -1.377 1 98.88 77 THR A N 1
ATOM 630 C CA . THR A 1 77 ? 11.055 -0.598 -0.033 1 98.88 77 THR A CA 1
ATOM 631 C C . THR A 1 77 ? 11.93 -1.534 0.801 1 98.88 77 THR A C 1
ATOM 633 O O . THR A 1 77 ? 12.117 -1.313 1.999 1 98.88 77 THR A O 1
ATOM 636 N N . PHE A 1 78 ? 12.469 -2.562 0.219 1 98.88 78 PHE A N 1
ATOM 637 C CA . PHE A 1 78 ? 13.156 -3.604 0.974 1 98.88 78 PHE A CA 1
ATOM 638 C C . PHE A 1 78 ? 14.367 -3.031 1.712 1 98.88 78 PHE A C 1
ATOM 640 O O . PHE A 1 78 ? 14.727 -3.514 2.787 1 98.88 78 PHE A O 1
ATOM 647 N N . ASP A 1 79 ? 15.031 -1.995 1.169 1 98.38 79 ASP A N 1
ATOM 648 C CA . ASP A 1 79 ? 16.219 -1.434 1.797 1 98.38 79 ASP A CA 1
ATOM 649 C C . ASP A 1 79 ? 15.852 -0.455 2.908 1 98.38 79 ASP A C 1
ATOM 651 O O . ASP A 1 79 ? 16.719 0.196 3.488 1 98.38 79 ASP A O 1
ATOM 655 N N . ASN A 1 80 ? 14.602 -0.236 3.201 1 98.62 80 ASN A N 1
ATOM 656 C CA . ASN A 1 80 ? 14.039 0.419 4.375 1 98.62 80 ASN A CA 1
ATOM 657 C C . ASN A 1 80 ? 13.164 -0.534 5.184 1 98.62 80 ASN A C 1
ATOM 659 O O . ASN A 1 80 ? 11.945 -0.564 5.004 1 98.62 80 ASN A O 1
ATOM 663 N N . GLU A 1 81 ? 13.844 -1.298 6.047 1 98.56 81 GLU A N 1
ATOM 664 C CA . GLU A 1 81 ? 13.227 -2.451 6.695 1 98.56 81 GLU A CA 1
ATOM 665 C C . GLU A 1 81 ? 11.977 -2.047 7.465 1 98.56 81 GLU A C 1
ATOM 667 O O . GLU A 1 81 ? 10.945 -2.711 7.375 1 98.56 81 GLU A O 1
ATOM 672 N N . PRO A 1 82 ? 11.969 -0.932 8.234 1 98.62 82 PRO A N 1
ATOM 673 C CA . PRO A 1 82 ? 10.734 -0.576 8.945 1 98.62 82 PRO A CA 1
ATOM 674 C C . PRO A 1 82 ? 9.555 -0.358 8 1 98.62 82 PRO A C 1
ATOM 676 O O . PRO A 1 82 ? 8.43 -0.781 8.297 1 98.62 82 PRO A O 1
ATOM 679 N N . VAL A 1 83 ? 9.773 0.282 6.852 1 98.88 83 VAL A N 1
ATOM 680 C CA . VAL A 1 83 ? 8.695 0.529 5.895 1 98.88 83 VAL A CA 1
ATOM 681 C C . VAL A 1 83 ? 8.242 -0.79 5.27 1 98.88 83 VAL A C 1
ATOM 683 O O . VAL A 1 83 ? 7.047 -1.027 5.102 1 98.88 83 VAL A O 1
ATOM 686 N N . PHE A 1 84 ? 9.234 -1.679 4.973 1 98.94 84 PHE A N 1
ATOM 687 C CA . PHE A 1 84 ? 8.938 -3.004 4.441 1 98.94 84 PHE A CA 1
ATOM 688 C C . PHE A 1 84 ? 8.07 -3.793 5.41 1 98.94 84 PHE A C 1
ATOM 690 O O . PHE A 1 84 ? 7.047 -4.363 5.012 1 98.94 84 PHE A O 1
ATOM 697 N N . ARG A 1 85 ? 8.391 -3.785 6.676 1 98.88 85 ARG A N 1
ATOM 698 C CA . ARG A 1 85 ? 7.66 -4.539 7.691 1 98.88 85 ARG A CA 1
ATOM 699 C C . ARG A 1 85 ? 6.273 -3.947 7.914 1 98.88 85 ARG A C 1
ATOM 701 O O . ARG A 1 85 ? 5.293 -4.684 8.039 1 98.88 85 ARG A O 1
ATOM 708 N N . ALA A 1 86 ? 6.176 -2.645 7.938 1 98.88 86 ALA A N 1
ATOM 709 C CA . ALA A 1 86 ? 4.879 -1.997 8.125 1 98.88 86 ALA A CA 1
ATOM 710 C C . ALA A 1 86 ? 3.936 -2.316 6.965 1 98.88 86 ALA A C 1
ATOM 712 O O . ALA A 1 86 ? 2.742 -2.551 7.176 1 98.88 86 ALA A O 1
ATOM 713 N N . PHE A 1 87 ? 4.496 -2.279 5.742 1 98.94 87 PHE A N 1
ATOM 714 C CA . PHE A 1 87 ? 3.67 -2.6 4.586 1 98.94 87 PHE A CA 1
ATOM 715 C C . PHE A 1 87 ? 3.27 -4.07 4.594 1 98.94 87 PHE A C 1
ATOM 717 O O . PHE A 1 87 ? 2.146 -4.418 4.223 1 98.94 87 PHE A O 1
ATOM 724 N N . THR A 1 88 ? 4.176 -4.934 5.031 1 98.88 88 THR A N 1
ATOM 725 C CA . THR A 1 88 ? 3.855 -6.344 5.219 1 98.88 88 THR A CA 1
ATOM 726 C C . THR A 1 88 ? 2.699 -6.512 6.199 1 98.88 88 THR A C 1
ATOM 728 O O . THR A 1 88 ? 1.736 -7.227 5.922 1 98.88 88 THR A O 1
ATOM 731 N N . ASP A 1 89 ? 2.744 -5.812 7.32 1 98.62 89 ASP A N 1
ATOM 732 C CA . ASP A 1 89 ? 1.665 -5.867 8.305 1 98.62 89 ASP A CA 1
ATOM 733 C C . ASP A 1 89 ? 0.329 -5.48 7.672 1 98.62 89 ASP A C 1
ATOM 735 O O . ASP A 1 89 ? -0.7 -6.098 7.957 1 98.62 89 ASP A O 1
ATOM 739 N N . GLU A 1 90 ? 0.401 -4.422 6.832 1 98.25 90 GLU A N 1
ATOM 740 C CA . GLU A 1 90 ? -0.814 -3.984 6.152 1 98.25 90 GLU A CA 1
ATOM 741 C C . GLU A 1 90 ? -1.362 -5.082 5.246 1 98.25 90 GLU A C 1
ATOM 743 O O . GLU A 1 90 ? -2.576 -5.293 5.18 1 98.25 90 GLU A O 1
ATOM 748 N N . VAL A 1 91 ? -0.468 -5.758 4.504 1 98.31 91 VAL A N 1
ATOM 749 C CA . VAL A 1 91 ? -0.876 -6.863 3.639 1 98.31 91 VAL A CA 1
ATOM 750 C C . VAL A 1 91 ? -1.532 -7.957 4.477 1 98.31 91 VAL A C 1
ATOM 752 O O . VAL A 1 91 ? -2.605 -8.453 4.125 1 98.31 91 VAL A O 1
ATOM 755 N N . ILE A 1 92 ? -0.957 -8.297 5.648 1 98.38 92 ILE A N 1
ATOM 756 C CA . ILE A 1 92 ? -1.484 -9.344 6.512 1 98.38 92 ILE A CA 1
ATOM 757 C C . ILE A 1 92 ? -2.842 -8.93 7.066 1 98.38 92 ILE A C 1
ATOM 759 O O . ILE A 1 92 ? -3.807 -9.695 7.012 1 98.38 92 ILE A O 1
ATOM 763 N N . ASN A 1 93 ? -2.975 -7.695 7.535 1 97.06 93 ASN A N 1
ATOM 764 C CA . ASN A 1 93 ? -4.215 -7.191 8.117 1 97.06 93 ASN A CA 1
ATOM 765 C C . ASN A 1 93 ? -5.371 -7.27 7.121 1 97.06 93 ASN A C 1
ATOM 767 O O . ASN A 1 93 ? -6.516 -7.508 7.512 1 97.06 93 ASN A O 1
ATOM 771 N N . ARG A 1 94 ? -5.07 -7.117 5.852 1 95.88 94 ARG A N 1
ATOM 772 C CA . ARG A 1 94 ? -6.094 -7.137 4.812 1 95.88 94 ARG A CA 1
ATOM 773 C C . ARG A 1 94 ? -6.523 -8.562 4.492 1 95.88 94 ARG A C 1
ATOM 775 O O . ARG A 1 94 ? -7.527 -8.781 3.811 1 95.88 94 ARG A O 1
ATOM 782 N N . HIS A 1 95 ? -5.824 -9.578 5.02 1 97.12 95 HIS A N 1
ATOM 783 C CA . HIS A 1 95 ? -6.066 -10.961 4.641 1 97.12 95 HIS A CA 1
ATOM 784 C C . HIS A 1 95 ? -6.527 -11.789 5.836 1 97.12 95 HIS A C 1
ATOM 786 O O . HIS A 1 95 ? -6.809 -12.977 5.703 1 97.12 95 HIS A O 1
ATOM 792 N N . VAL A 1 96 ? -6.625 -11.242 6.973 1 91.62 96 VAL A N 1
ATOM 793 C CA . VAL A 1 96 ? -6.777 -11.992 8.219 1 91.62 96 VAL A CA 1
ATOM 794 C C . VAL A 1 96 ? -8.117 -12.734 8.211 1 91.62 96 VAL A C 1
ATOM 796 O O . VAL A 1 96 ? -8.266 -13.758 8.875 1 91.62 96 VAL A O 1
ATOM 799 N N . THR A 1 97 ? -9.086 -12.281 7.469 1 90.56 97 THR A N 1
ATOM 800 C CA . THR A 1 97 ? -10.414 -12.891 7.508 1 90.56 97 THR A CA 1
ATOM 801 C C . THR A 1 97 ? -10.547 -13.961 6.426 1 90.56 97 THR A C 1
ATOM 803 O O . THR A 1 97 ? -11.602 -14.594 6.301 1 90.56 97 THR A O 1
ATOM 806 N N . ARG A 1 98 ? -9.5 -14.195 5.676 1 94.06 98 ARG A N 1
ATOM 807 C CA . ARG A 1 98 ? -9.586 -15.062 4.508 1 94.06 98 ARG A CA 1
ATOM 808 C C . ARG A 1 98 ? -9.305 -16.516 4.879 1 94.06 98 ARG A C 1
ATOM 810 O O . ARG A 1 98 ? -9.508 -17.422 4.066 1 94.06 98 ARG A O 1
ATOM 817 N N . GLY A 1 99 ? -8.781 -16.766 6.109 1 93 99 GLY A N 1
ATOM 818 C CA . GLY A 1 99 ? -8.539 -18.125 6.57 1 93 99 GLY A CA 1
ATOM 819 C C . GLY A 1 99 ? -7.352 -18.781 5.895 1 93 99 GLY A C 1
ATOM 820 O O . GLY A 1 99 ? -7.328 -20 5.711 1 93 99 GLY A O 1
ATOM 821 N N . LEU A 1 100 ? -6.414 -17.984 5.48 1 97.31 100 LEU A N 1
ATOM 822 C CA . LEU A 1 100 ? -5.223 -18.516 4.828 1 97.31 100 LEU A CA 1
ATOM 823 C C . LEU A 1 100 ? -4.375 -19.312 5.816 1 97.31 100 LEU A C 1
ATOM 825 O O . LEU A 1 100 ? -4.215 -18.906 6.969 1 97.31 100 LEU A O 1
ATOM 829 N N . GLU A 1 101 ? -3.91 -20.484 5.359 1 97.56 101 GLU A N 1
ATOM 830 C CA . GLU A 1 101 ? -2.918 -21.188 6.16 1 97.56 101 GLU A CA 1
ATOM 831 C C . GLU A 1 101 ? -1.652 -20.359 6.34 1 97.56 101 GLU A C 1
ATOM 833 O O . GLU A 1 101 ? -1.162 -19.75 5.387 1 97.56 101 GLU A O 1
ATOM 838 N N . PRO A 1 102 ? -1.089 -20.375 7.555 1 97.94 102 PRO A N 1
ATOM 839 C CA . PRO A 1 102 ? 0.043 -19.5 7.848 1 97.94 102 PRO A CA 1
ATOM 840 C C . PRO A 1 102 ? 1.256 -19.781 6.965 1 97.94 102 PRO A C 1
ATOM 842 O O . PRO A 1 102 ? 2.035 -18.875 6.668 1 97.94 102 PRO A O 1
ATOM 845 N N . VAL A 1 103 ? 1.433 -20.984 6.484 1 98.31 103 VAL A N 1
ATOM 846 C CA . VAL A 1 103 ? 2.602 -21.375 5.703 1 98.31 103 VAL A CA 1
ATOM 847 C C . VAL A 1 103 ? 2.561 -20.688 4.34 1 98.31 103 VAL A C 1
ATOM 849 O O . VAL A 1 103 ? 3.594 -20.531 3.686 1 98.31 103 VAL A O 1
ATOM 852 N N . LEU A 1 104 ? 1.429 -20.219 3.906 1 98.38 104 LEU A N 1
ATOM 853 C CA . LEU A 1 104 ? 1.232 -19.656 2.572 1 98.38 104 LEU A CA 1
ATOM 854 C C . LEU A 1 104 ? 1.97 -18.328 2.424 1 98.38 104 LEU A C 1
ATOM 856 O O . LEU A 1 104 ? 2.32 -17.938 1.312 1 98.38 104 LEU A O 1
ATOM 860 N N . TRP A 1 105 ? 2.246 -17.656 3.537 1 98.62 105 TRP A N 1
ATOM 861 C CA . TRP A 1 105 ? 2.947 -16.375 3.482 1 98.62 105 TRP A CA 1
ATOM 862 C C . TRP A 1 105 ? 4.379 -16.562 2.994 1 98.62 105 TRP A C 1
ATOM 864 O O . TRP A 1 105 ? 4.934 -15.688 2.332 1 98.62 105 TRP A O 1
ATOM 874 N N . LYS A 1 106 ? 4.949 -17.688 3.244 1 98.62 106 LYS A N 1
ATOM 875 C CA . LYS A 1 106 ? 6.25 -18.047 2.691 1 98.62 106 LYS A CA 1
ATOM 876 C C . LYS A 1 106 ? 6.105 -18.625 1.285 1 98.62 106 LYS A C 1
ATOM 878 O O . LYS A 1 106 ? 6.867 -18.266 0.383 1 98.62 106 LYS A O 1
ATOM 883 N N . ASP A 1 107 ? 5.16 -19.516 1.109 1 98.75 107 ASP A N 1
ATOM 884 C CA . ASP A 1 107 ? 5.023 -20.281 -0.131 1 98.75 107 ASP A CA 1
ATOM 885 C C . ASP A 1 107 ? 4.723 -19.344 -1.309 1 98.75 107 ASP A C 1
ATOM 887 O O . ASP A 1 107 ? 5.133 -19.625 -2.439 1 98.75 107 ASP A O 1
ATOM 891 N N . PHE A 1 108 ? 4.031 -18.281 -1.039 1 98.81 108 PHE A N 1
ATOM 892 C CA . PHE A 1 108 ? 3.643 -17.328 -2.074 1 98.81 108 PHE A CA 1
ATOM 893 C C . PHE A 1 108 ? 4.836 -16.953 -2.941 1 98.81 108 PHE A C 1
ATOM 895 O O . PHE A 1 108 ? 4.715 -16.844 -4.164 1 98.81 108 PHE A O 1
ATOM 902 N N . TRP A 1 109 ? 5.957 -16.734 -2.375 1 98.94 109 TRP A N 1
ATOM 903 C CA . TRP A 1 109 ? 7.102 -16.203 -3.096 1 98.94 109 TRP A CA 1
ATOM 904 C C . TRP A 1 109 ? 7.676 -17.234 -4.062 1 98.94 109 TRP A C 1
ATOM 906 O O . TRP A 1 109 ? 8.305 -16.875 -5.059 1 98.94 109 TRP A O 1
ATOM 916 N N . GLY A 1 110 ? 7.453 -18.531 -3.768 1 98.81 110 GLY A N 1
ATOM 917 C CA . GLY A 1 110 ? 7.738 -19.547 -4.766 1 98.81 110 GLY A CA 1
ATOM 918 C C . GLY A 1 110 ? 6.812 -19.484 -5.965 1 98.81 110 GLY A C 1
ATOM 919 O O . GLY A 1 110 ? 7.258 -19.609 -7.109 1 98.81 110 GLY A O 1
ATOM 920 N N . TYR A 1 111 ? 5.488 -19.266 -5.695 1 98.81 111 TYR A N 1
ATOM 921 C CA . TYR A 1 111 ? 4.531 -19.094 -6.785 1 98.81 111 TYR A CA 1
ATOM 922 C C . TYR A 1 111 ? 4.887 -17.875 -7.633 1 98.81 111 TYR A C 1
ATOM 924 O O . TYR A 1 111 ? 4.785 -17.922 -8.859 1 98.81 111 TYR A O 1
ATOM 932 N N . TRP A 1 112 ? 5.293 -16.812 -6.961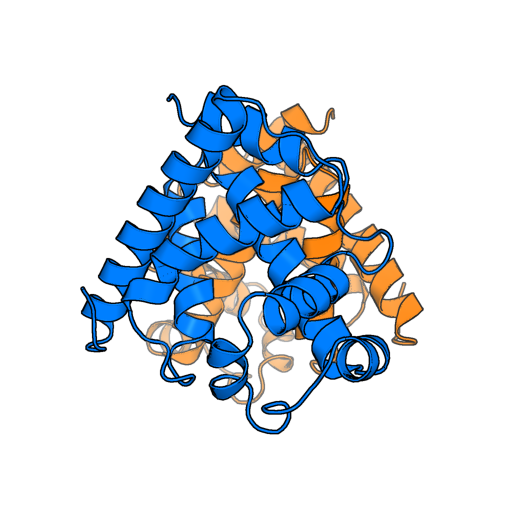 1 98.88 112 TRP A N 1
ATOM 933 C CA . TRP A 1 112 ? 5.617 -15.562 -7.648 1 98.88 112 TRP A CA 1
ATOM 934 C C . TRP A 1 112 ? 6.816 -15.742 -8.57 1 98.88 112 TRP A C 1
ATOM 936 O O . TRP A 1 112 ? 6.781 -15.336 -9.734 1 98.88 112 TRP A O 1
ATOM 946 N N . LYS A 1 113 ? 7.887 -16.438 -8.078 1 98.88 113 LYS A N 1
ATOM 947 C CA . LYS A 1 113 ? 9.047 -16.703 -8.922 1 98.88 113 LYS A CA 1
ATOM 948 C C . LYS A 1 113 ? 8.664 -17.562 -10.117 1 98.88 113 LYS A C 1
ATOM 950 O O . LYS A 1 113 ? 9.133 -17.312 -11.234 1 98.88 113 LYS A O 1
ATOM 955 N N . GLY A 1 114 ? 7.844 -18.547 -9.836 1 98.81 114 GLY A N 1
ATOM 956 C CA . GLY A 1 114 ? 7.352 -19.344 -10.945 1 98.81 114 GLY A CA 1
ATOM 957 C C . GLY A 1 114 ? 6.602 -18.531 -11.984 1 98.81 114 GLY A C 1
ATOM 958 O O . GLY A 1 114 ? 6.789 -18.734 -13.18 1 98.81 114 GLY A O 1
ATOM 959 N N . PHE A 1 115 ? 5.789 -17.609 -11.539 1 98.88 115 PHE A N 1
ATOM 960 C CA . PHE A 1 115 ? 5.047 -16.719 -12.43 1 98.88 115 PHE A CA 1
ATOM 961 C C . PHE A 1 115 ? 5.992 -15.867 -13.258 1 98.88 115 PHE A C 1
ATOM 963 O O . PHE A 1 115 ? 5.812 -15.727 -14.469 1 98.88 115 PHE A O 1
ATOM 970 N N . LEU A 1 116 ? 7.023 -15.234 -12.578 1 98.75 116 LEU A N 1
ATOM 971 C CA . LEU A 1 116 ? 7.977 -14.414 -13.312 1 98.75 116 LEU A CA 1
ATOM 972 C C . LEU A 1 116 ? 8.641 -15.211 -14.43 1 98.75 116 LEU A C 1
ATOM 974 O O . LEU A 1 116 ? 8.789 -14.719 -15.547 1 98.75 116 LEU A O 1
ATOM 978 N N . GLU A 1 117 ? 9.008 -16.438 -14.156 1 98.31 117 GLU A N 1
ATOM 979 C CA . GLU A 1 117 ? 9.625 -17.297 -15.172 1 98.31 117 GLU A CA 1
ATOM 980 C C . GLU A 1 117 ? 8.633 -17.625 -16.281 1 98.31 117 GLU A C 1
ATOM 982 O O . GLU A 1 117 ? 9.008 -17.672 -17.453 1 98.31 117 GLU A O 1
ATOM 987 N N . ASN A 1 118 ? 7.414 -17.844 -15.891 1 97.44 118 ASN A N 1
ATOM 988 C CA . ASN A 1 118 ? 6.363 -18.109 -16.875 1 97.44 118 ASN A CA 1
ATOM 989 C C . ASN A 1 118 ? 6.137 -16.922 -17.797 1 97.44 118 ASN A C 1
ATOM 991 O O . ASN A 1 118 ? 5.762 -17.094 -18.953 1 97.44 118 ASN A O 1
ATOM 995 N N . LYS A 1 119 ? 6.312 -15.688 -17.281 1 96.81 119 LYS A N 1
ATOM 996 C CA . LYS A 1 119 ? 6.094 -14.453 -18.031 1 96.81 119 LYS A CA 1
ATOM 997 C C . LYS A 1 119 ? 7.289 -14.133 -18.922 1 96.81 119 LYS A C 1
ATOM 999 O O . LYS A 1 119 ? 7.258 -13.172 -19.703 1 96.81 119 LYS A O 1
ATOM 1004 N N . GLY A 1 120 ? 8.383 -15.039 -18.781 1 94.75 120 GLY A N 1
ATOM 1005 C CA . GLY A 1 120 ? 9.492 -14.883 -19.703 1 94.75 120 GLY A CA 1
ATOM 1006 C C . GLY A 1 120 ? 10.734 -14.297 -19.062 1 94.75 120 GLY A C 1
ATOM 1007 O O . GLY A 1 120 ? 11.742 -14.062 -19.734 1 94.75 120 GLY A O 1
ATOM 1008 N N . THR A 1 121 ? 10.672 -14.008 -17.781 1 94.62 121 THR A N 1
ATOM 1009 C CA . THR A 1 121 ? 11.852 -13.547 -17.062 1 94.62 121 THR A CA 1
ATOM 1010 C C . THR A 1 121 ? 12.719 -14.727 -16.641 1 94.62 121 THR A C 1
ATOM 1012 O O . THR A 1 121 ? 12.281 -15.594 -15.891 1 94.62 121 THR A O 1
ATOM 1015 N N . THR A 1 122 ? 13.922 -14.836 -17.219 1 97.12 122 THR A N 1
ATOM 1016 C CA . THR A 1 122 ? 14.883 -15.797 -16.688 1 97.12 122 THR A CA 1
ATOM 1017 C C . THR A 1 122 ? 15.555 -15.242 -15.43 1 97.12 122 THR A C 1
ATOM 1019 O O . THR A 1 122 ? 16.359 -14.312 -15.516 1 97.12 122 THR A O 1
ATOM 1022 N N . LEU A 1 123 ? 15.242 -15.789 -14.352 1 98.5 123 LEU A N 1
ATOM 1023 C CA . LEU A 1 123 ? 15.805 -15.312 -13.094 1 98.5 123 LEU A CA 1
ATOM 1024 C C . LEU A 1 123 ? 17.234 -15.797 -12.922 1 98.5 123 LEU A C 1
ATOM 1026 O O . LEU A 1 123 ? 17.5 -17 -12.969 1 98.5 123 LEU A O 1
ATOM 1030 N N . SER A 1 124 ? 18.141 -14.867 -12.766 1 98.56 124 SER A N 1
ATOM 1031 C CA . SER A 1 124 ? 19.516 -15.227 -12.398 1 98.56 124 SER A CA 1
ATOM 1032 C C . SER A 1 124 ? 19.562 -15.82 -10.992 1 98.56 124 SER A C 1
ATOM 1034 O O . SER A 1 124 ? 18.578 -15.758 -10.25 1 98.56 124 SER A O 1
ATOM 1036 N N . ALA A 1 125 ? 20.703 -16.422 -10.68 1 98.56 125 ALA A N 1
ATOM 1037 C CA . ALA A 1 125 ? 20.891 -16.953 -9.336 1 98.56 125 ALA A CA 1
ATOM 1038 C C . ALA A 1 125 ? 20.766 -15.859 -8.289 1 98.56 125 ALA A C 1
ATOM 1040 O O . ALA A 1 125 ? 20.188 -16.078 -7.211 1 98.56 125 ALA A O 1
ATOM 1041 N N . GLU A 1 126 ? 21.281 -14.641 -8.594 1 98.69 126 GLU A N 1
ATOM 1042 C CA . GLU A 1 126 ? 21.203 -13.5 -7.684 1 98.69 126 GLU A CA 1
ATOM 1043 C C . GLU A 1 126 ? 19.75 -13.039 -7.492 1 98.69 126 GLU A C 1
ATOM 1045 O O . GLU A 1 126 ? 19.344 -12.695 -6.379 1 98.69 126 GLU A O 1
ATOM 1050 N N . GLN A 1 127 ? 19.016 -13.031 -8.539 1 98.81 127 GLN A N 1
ATOM 1051 C CA . GLN A 1 127 ? 17.609 -12.625 -8.453 1 98.81 127 GLN A CA 1
ATOM 1052 C C . GLN A 1 127 ? 16.797 -13.633 -7.66 1 98.81 127 GLN A C 1
ATOM 1054 O O . GLN A 1 127 ? 15.953 -13.258 -6.848 1 98.81 127 GLN A O 1
ATOM 1059 N N . LYS A 1 128 ? 16.984 -14.938 -7.895 1 98.88 128 LYS A N 1
ATOM 1060 C CA . LYS A 1 128 ? 16.297 -15.969 -7.113 1 98.88 128 LYS A CA 1
ATOM 1061 C C . LYS A 1 128 ? 16.625 -15.836 -5.629 1 98.88 128 LYS A C 1
ATOM 1063 O O . LYS A 1 128 ? 15.734 -15.898 -4.781 1 98.88 128 LYS A O 1
ATOM 1068 N N . GLU A 1 129 ? 17.875 -15.656 -5.363 1 98.81 129 GLU A N 1
ATOM 1069 C CA . GLU A 1 129 ? 18.312 -15.484 -3.977 1 98.81 129 GLU A CA 1
ATOM 1070 C C . GLU A 1 129 ? 17.688 -14.234 -3.361 1 98.81 129 GLU A C 1
ATOM 1072 O O . GLU A 1 129 ? 17.312 -14.227 -2.184 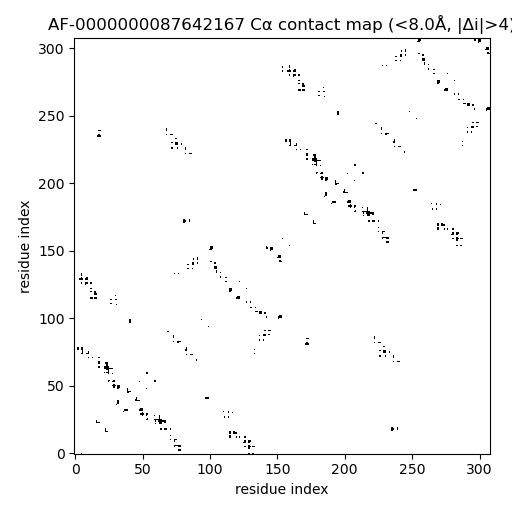1 98.81 129 GLU A O 1
ATOM 1077 N N . ALA A 1 130 ? 17.625 -13.133 -4.109 1 98.94 130 ALA A N 1
ATOM 1078 C CA . ALA A 1 130 ? 17.016 -11.891 -3.635 1 98.94 130 ALA A CA 1
ATOM 1079 C C . ALA A 1 130 ? 15.555 -12.094 -3.271 1 98.94 130 ALA A C 1
ATOM 1081 O O . ALA A 1 130 ? 15.102 -11.664 -2.205 1 98.94 130 ALA A O 1
ATOM 1082 N N . TRP A 1 131 ? 14.805 -12.812 -4.109 1 98.94 131 TRP A N 1
ATOM 1083 C CA . TRP A 1 131 ? 13.406 -13.102 -3.822 1 98.94 131 TRP A CA 1
ATOM 1084 C C . TRP A 1 131 ? 13.273 -13.992 -2.59 1 98.94 131 TRP A C 1
ATOM 1086 O O . TRP A 1 131 ? 12.352 -13.812 -1.787 1 98.94 131 TRP A O 1
ATOM 1096 N N . ASP A 1 132 ? 14.148 -15 -2.482 1 98.88 132 ASP A N 1
ATOM 1097 C CA . ASP A 1 132 ? 14.133 -15.844 -1.297 1 98.88 132 ASP A CA 1
ATOM 1098 C C . ASP A 1 132 ? 14.375 -15.023 -0.031 1 98.88 132 ASP A C 1
ATOM 1100 O O . ASP A 1 132 ? 13.727 -15.25 0.994 1 98.88 132 ASP A O 1
ATOM 1104 N N . THR A 1 133 ? 15.359 -14.125 -0.084 1 98.94 133 THR A N 1
ATOM 1105 C CA . THR A 1 133 ? 15.68 -13.258 1.048 1 98.94 133 THR A CA 1
ATOM 1106 C C . THR A 1 133 ? 14.5 -12.367 1.398 1 98.94 133 THR A C 1
ATOM 1108 O O . THR A 1 133 ? 14.125 -12.242 2.568 1 98.94 133 THR A O 1
ATOM 1111 N N . LEU A 1 134 ? 13.867 -11.75 0.381 1 98.94 134 LEU A N 1
ATOM 1112 C CA . LEU A 1 134 ? 12.688 -10.922 0.602 1 98.94 134 LEU A CA 1
ATOM 1113 C C . LEU A 1 134 ? 11.547 -11.742 1.188 1 98.94 134 LEU A C 1
ATOM 1115 O O . LEU A 1 134 ? 10.914 -11.328 2.164 1 98.94 134 LEU A O 1
ATOM 1119 N N . GLY A 1 135 ? 11.305 -12.875 0.597 1 98.94 135 GLY A N 1
ATOM 1120 C CA . GLY A 1 135 ? 10.234 -13.742 1.074 1 98.94 135 GLY A CA 1
ATOM 1121 C C . GLY A 1 135 ? 10.43 -14.188 2.512 1 98.94 135 GLY A C 1
ATOM 1122 O O . GLY A 1 135 ? 9.453 -14.328 3.26 1 98.94 135 GLY A O 1
ATOM 1123 N N . LYS A 1 136 ? 11.664 -14.477 2.834 1 98.81 136 LYS A N 1
ATOM 1124 C CA . LYS A 1 136 ? 11.969 -14.891 4.203 1 98.81 136 LYS A CA 1
ATOM 1125 C C . LYS A 1 136 ? 11.617 -13.781 5.195 1 98.81 136 LYS A C 1
ATOM 1127 O O . LYS A 1 136 ? 10.992 -14.047 6.227 1 98.81 136 LYS A O 1
ATOM 1132 N N . LEU A 1 137 ? 12.008 -12.547 4.91 1 98.88 137 LEU A N 1
ATOM 1133 C CA . LEU A 1 137 ? 11.703 -11.43 5.797 1 98.88 137 LEU A CA 1
ATOM 1134 C C . LEU A 1 137 ? 10.203 -11.156 5.824 1 98.88 137 LEU A C 1
ATOM 1136 O O . LEU A 1 137 ? 9.641 -10.867 6.883 1 98.88 137 LEU A O 1
ATOM 1140 N N . PHE A 1 138 ? 9.555 -11.203 4.664 1 98.94 138 PHE A N 1
ATOM 1141 C CA . PHE A 1 138 ? 8.109 -11.055 4.578 1 98.94 138 PHE A CA 1
ATOM 1142 C C . PHE A 1 138 ? 7.402 -12.062 5.473 1 98.94 138 PHE A C 1
ATOM 1144 O O . PHE A 1 138 ? 6.52 -11.695 6.25 1 98.94 138 PHE A O 1
ATOM 1151 N N . ASN A 1 139 ? 7.82 -13.266 5.348 1 98.94 139 ASN A N 1
ATOM 1152 C CA . ASN A 1 139 ? 7.211 -14.32 6.148 1 98.94 139 ASN A CA 1
ATOM 1153 C C . ASN A 1 139 ? 7.453 -14.102 7.641 1 98.94 139 ASN A C 1
ATOM 1155 O O . ASN A 1 139 ? 6.562 -14.336 8.461 1 98.94 139 ASN A O 1
ATOM 1159 N N . GLU A 1 140 ? 8.656 -13.836 7.98 1 98.88 140 GLU A N 1
ATOM 1160 C CA . GLU A 1 140 ? 8.961 -13.547 9.383 1 98.88 140 GLU A CA 1
ATOM 1161 C C . GLU A 1 140 ? 8.008 -12.5 9.953 1 98.88 140 GLU A C 1
ATOM 1163 O O . GLU A 1 140 ? 7.438 -12.695 11.031 1 98.88 140 GLU A O 1
ATOM 1168 N N . GLU A 1 141 ? 7.828 -11.398 9.242 1 98.88 141 GLU A N 1
ATOM 1169 C CA . GLU A 1 141 ? 6.941 -10.328 9.703 1 98.88 141 GLU A CA 1
ATOM 1170 C C . GLU A 1 141 ? 5.484 -10.781 9.688 1 98.88 141 GLU A C 1
ATOM 1172 O O . GLU A 1 141 ? 4.719 -10.453 10.594 1 98.88 141 GLU A O 1
ATOM 1177 N N . ALA A 1 142 ? 5.094 -11.508 8.633 1 98.75 142 ALA A N 1
ATOM 1178 C CA . ALA A 1 142 ? 3.729 -12.016 8.547 1 98.75 142 ALA A CA 1
ATOM 1179 C C . ALA A 1 142 ? 3.381 -12.867 9.758 1 98.75 142 ALA A C 1
ATOM 1181 O O . ALA A 1 142 ? 2.322 -12.695 10.367 1 98.75 142 ALA A O 1
ATOM 1182 N N . GLN A 1 143 ? 4.273 -13.789 10.109 1 98.75 143 GLN A N 1
ATOM 1183 C CA . GLN A 1 143 ? 4.039 -14.664 11.25 1 98.75 143 GLN A CA 1
ATOM 1184 C C . GLN A 1 143 ? 3.98 -13.867 12.555 1 98.75 143 GLN A C 1
ATOM 1186 O O . GLN A 1 143 ? 3.17 -14.164 13.43 1 98.75 143 GLN A O 1
ATOM 1191 N N . SER A 1 144 ? 4.879 -12.922 12.703 1 98.69 144 SER A N 1
ATOM 1192 C CA . SER A 1 144 ? 4.852 -12.047 13.867 1 98.69 144 SER A CA 1
ATOM 1193 C C . SER A 1 144 ? 3.516 -11.32 13.984 1 98.69 144 SER A C 1
ATOM 1195 O O . SER A 1 144 ? 2.951 -11.219 15.078 1 98.69 144 SER A O 1
ATOM 1197 N N . GLN A 1 145 ? 3.037 -10.781 12.875 1 98.31 145 GLN A N 1
ATOM 1198 C CA . GLN A 1 145 ? 1.775 -10.047 12.859 1 98.31 145 GLN A CA 1
ATOM 1199 C C . GLN A 1 145 ? 0.604 -10.961 13.211 1 98.31 145 GLN A C 1
ATOM 1201 O O . GLN A 1 145 ? -0.309 -10.562 13.93 1 98.31 145 GLN A O 1
ATOM 1206 N N . LEU A 1 146 ? 0.581 -12.172 12.625 1 98.19 146 LEU A N 1
ATOM 1207 C CA . LEU A 1 146 ? -0.436 -13.156 12.977 1 98.19 146 LEU A CA 1
ATOM 1208 C C . LEU A 1 146 ? -0.422 -13.438 14.477 1 98.19 146 LEU A C 1
ATOM 1210 O O . LEU A 1 146 ? -1.478 -13.508 15.109 1 98.19 146 LEU A O 1
ATOM 1214 N N . THR A 1 147 ? 0.763 -13.609 15.031 1 98.31 147 THR A N 1
ATOM 1215 C CA . THR A 1 147 ? 0.917 -13.859 16.453 1 98.31 147 THR A CA 1
ATOM 1216 C C . THR A 1 147 ? 0.326 -12.719 17.281 1 98.31 147 THR A C 1
ATOM 1218 O O . THR A 1 147 ? -0.426 -12.945 18.219 1 98.31 147 THR A O 1
ATOM 1221 N N . LYS A 1 148 ? 0.622 -11.484 16.922 1 97 148 LYS A N 1
ATOM 1222 C CA . LYS A 1 148 ? 0.135 -10.305 17.625 1 97 148 LYS A CA 1
ATOM 1223 C C . LYS A 1 148 ? -1.39 -10.242 17.609 1 97 148 LYS A C 1
ATOM 1225 O O . LYS A 1 148 ? -2.004 -9.742 18.547 1 97 148 LYS A O 1
ATOM 1230 N N . GLN A 1 149 ? -1.953 -10.82 16.562 1 96.31 149 GLN A N 1
ATOM 1231 C CA . GLN A 1 149 ? -3.402 -10.75 16.406 1 96.31 149 GLN A CA 1
ATOM 1232 C C . GLN A 1 149 ? -4.078 -11.984 16.984 1 96.31 149 GLN A C 1
ATOM 1234 O O . GLN A 1 149 ? -5.293 -12.141 16.891 1 96.31 149 GLN A O 1
ATOM 1239 N N . GLY A 1 150 ? -3.293 -12.875 17.484 1 96.94 150 GLY A N 1
ATOM 1240 C CA . GLY A 1 150 ? -3.832 -14.086 18.078 1 96.94 150 GLY A CA 1
ATOM 1241 C C . GLY A 1 150 ? -4.359 -15.07 17.062 1 96.94 150 GLY A C 1
ATOM 1242 O O . GLY A 1 150 ? -5.285 -15.836 17.344 1 96.94 150 GLY A O 1
ATOM 1243 N N . LEU A 1 151 ? -3.865 -14.984 15.891 1 97.25 151 LEU A N 1
ATOM 1244 C CA . LEU A 1 151 ? -4.289 -15.859 14.805 1 97.25 151 LEU A CA 1
ATOM 1245 C C . LEU A 1 151 ? -3.314 -17.016 14.625 1 97.25 151 LEU A C 1
ATOM 1247 O O . LEU A 1 151 ? -2.17 -16.953 15.086 1 97.25 151 LEU A O 1
ATOM 1251 N N . PRO A 1 152 ? -3.719 -18.141 14.016 1 97 152 PRO A N 1
ATOM 1252 C CA . PRO A 1 152 ? -2.779 -19.234 13.758 1 97 152 PRO A CA 1
ATOM 1253 C C . PRO A 1 152 ? -1.508 -18.766 13.055 1 97 152 PRO A C 1
ATOM 1255 O O . PRO A 1 152 ? -1.565 -17.906 12.172 1 97 152 PRO A O 1
ATOM 1258 N N . HIS A 1 153 ? -0.392 -19.297 13.477 1 97.31 153 HIS A N 1
ATOM 1259 C CA . HIS A 1 153 ? 0.915 -18.922 12.953 1 97.31 153 HIS A CA 1
ATOM 1260 C C . HIS A 1 153 ? 1.896 -20.078 13.023 1 97.31 153 HIS A C 1
ATOM 1262 O O . HIS A 1 153 ? 1.608 -21.109 13.648 1 97.31 153 HIS A O 1
ATOM 1268 N N . VAL A 1 154 ? 2.912 -20.016 12.289 1 96.44 154 VAL A N 1
ATOM 1269 C CA . VAL A 1 154 ? 3.955 -21.047 12.289 1 96.44 154 VAL A CA 1
ATOM 1270 C C . VAL A 1 154 ? 5.324 -20.391 12.43 1 96.44 154 VAL A C 1
ATOM 1272 O O . VAL A 1 154 ? 5.492 -19.203 12.102 1 96.44 154 VAL A O 1
ATOM 1275 N N . MET B 1 1 ? 14.719 18.922 -9.062 1 93.31 1 MET B N 1
ATOM 1276 C CA . MET B 1 1 ? 15.477 17.953 -8.273 1 93.31 1 MET B CA 1
ATOM 1277 C C . MET B 1 1 ? 15.336 16.547 -8.852 1 93.31 1 MET B C 1
ATOM 1279 O O . MET B 1 1 ? 14.242 16.141 -9.242 1 93.31 1 MET B O 1
ATOM 1283 N N . ALA B 1 2 ? 16.5 15.82 -8.922 1 97.81 2 ALA B N 1
ATOM 1284 C CA . ALA B 1 2 ? 16.453 14.461 -9.453 1 97.81 2 ALA B CA 1
ATOM 1285 C C . ALA B 1 2 ? 15.656 13.539 -8.539 1 97.81 2 ALA B C 1
ATOM 1287 O O . ALA B 1 2 ? 15.648 13.727 -7.316 1 97.81 2 ALA B O 1
ATOM 1288 N N . PRO B 1 3 ? 14.93 12.617 -9.109 1 98.69 3 PRO B N 1
ATOM 1289 C CA . PRO B 1 3 ? 14.07 11.734 -8.312 1 98.69 3 PRO B CA 1
ATOM 1290 C C . PRO B 1 3 ? 14.805 11.086 -7.145 1 98.69 3 PRO B C 1
ATOM 1292 O O . PRO B 1 3 ? 14.25 10.977 -6.047 1 98.69 3 PRO B O 1
ATOM 1295 N N . ALA B 1 4 ? 16 10.68 -7.371 1 98.19 4 ALA B N 1
ATOM 1296 C CA . ALA B 1 4 ? 16.781 10.062 -6.297 1 98.19 4 ALA B CA 1
ATOM 1297 C C . ALA B 1 4 ? 17.016 11.047 -5.152 1 98.19 4 ALA B C 1
ATOM 1299 O O . ALA B 1 4 ? 17.047 10.656 -3.984 1 98.19 4 ALA B O 1
ATOM 1300 N N . ASP B 1 5 ? 17.266 12.312 -5.469 1 98.75 5 ASP B N 1
ATOM 1301 C CA . ASP B 1 5 ? 17.469 13.352 -4.457 1 98.75 5 ASP B CA 1
ATOM 1302 C C . ASP B 1 5 ? 16.172 13.633 -3.701 1 98.75 5 ASP B C 1
ATOM 1304 O O . ASP B 1 5 ? 16.188 13.867 -2.49 1 98.75 5 ASP B O 1
ATOM 1308 N N . VAL B 1 6 ? 15.008 13.633 -4.445 1 98.94 6 VAL B N 1
ATOM 1309 C CA . VAL B 1 6 ? 13.719 13.82 -3.797 1 98.94 6 VAL B CA 1
ATOM 1310 C C . VAL B 1 6 ? 13.492 12.719 -2.764 1 98.94 6 VAL B C 1
ATOM 1312 O O . VAL B 1 6 ? 13.156 13 -1.611 1 98.94 6 VAL B O 1
ATOM 1315 N N . LYS B 1 7 ? 13.734 11.5 -3.156 1 98.88 7 LYS B N 1
ATOM 1316 C CA . LYS B 1 7 ? 13.609 10.375 -2.236 1 98.88 7 LYS B CA 1
ATOM 1317 C C . LYS B 1 7 ? 14.523 10.547 -1.024 1 98.88 7 LYS B C 1
ATOM 1319 O O . LYS B 1 7 ? 14.078 10.406 0.117 1 98.88 7 LYS B O 1
ATOM 1324 N N . LYS B 1 8 ? 15.766 10.844 -1.271 1 98.75 8 LYS B N 1
ATOM 1325 C CA . LYS B 1 8 ? 16.734 11 -0.2 1 98.75 8 LYS B CA 1
ATOM 1326 C C . LYS B 1 8 ? 16.281 12.039 0.821 1 98.75 8 LYS B C 1
ATOM 1328 O O . LYS B 1 8 ? 16.281 11.773 2.025 1 98.75 8 LYS B O 1
ATOM 1333 N N . HIS B 1 9 ? 15.859 13.18 0.373 1 98.88 9 HIS B N 1
ATOM 1334 C CA . HIS B 1 9 ? 15.547 14.297 1.259 1 98.88 9 HIS B CA 1
ATOM 1335 C C . HIS B 1 9 ? 14.211 14.086 1.965 1 98.88 9 HIS B C 1
ATOM 1337 O O . HIS B 1 9 ? 14.062 14.43 3.139 1 98.88 9 HIS B O 1
ATOM 1343 N N . THR B 1 10 ? 13.164 13.508 1.27 1 98.94 10 THR B N 1
ATOM 1344 C CA . THR B 1 10 ? 11.898 13.227 1.932 1 98.94 10 THR B CA 1
ATOM 1345 C C . THR B 1 10 ? 12.062 12.141 2.984 1 98.94 10 THR B C 1
ATOM 1347 O O . THR B 1 10 ? 11.641 12.305 4.133 1 98.94 10 THR B O 1
ATOM 1350 N N . VAL B 1 11 ? 12.766 11.078 2.664 1 98.88 11 VAL B N 1
ATOM 1351 C CA . VAL B 1 11 ? 12.961 9.977 3.596 1 98.88 11 VAL B CA 1
ATOM 1352 C C . VAL B 1 11 ? 13.742 10.461 4.816 1 98.88 11 VAL B C 1
ATOM 1354 O O . VAL B 1 11 ? 13.391 10.125 5.953 1 98.88 11 VAL B O 1
ATOM 1357 N N . ALA B 1 12 ? 14.773 11.281 4.582 1 98.69 12 ALA B N 1
ATOM 1358 C CA . ALA B 1 12 ? 15.562 11.812 5.691 1 98.69 12 ALA B CA 1
ATOM 1359 C C . ALA B 1 12 ? 14.711 12.672 6.613 1 98.69 12 ALA B C 1
ATOM 1361 O O . ALA B 1 12 ? 14.922 12.695 7.828 1 98.69 12 ALA B O 1
ATOM 1362 N N . SER B 1 13 ? 13.75 13.383 6.078 1 98.75 13 SER B N 1
ATOM 1363 C CA . SER B 1 13 ? 12.93 14.312 6.852 1 98.75 13 SER B CA 1
ATOM 1364 C C . SER B 1 13 ? 11.891 13.57 7.68 1 98.75 13 SER B C 1
ATOM 1366 O O . SER B 1 13 ? 11.219 14.164 8.523 1 98.75 13 SER B O 1
ATOM 1368 N N . LEU B 1 14 ? 11.711 12.242 7.48 1 98.69 14 LEU B N 1
ATOM 1369 C CA . LEU B 1 14 ? 10.711 11.453 8.188 1 98.69 14 LEU B CA 1
ATOM 1370 C C . LEU B 1 14 ? 11.312 10.805 9.43 1 98.69 14 LEU B C 1
ATOM 1372 O O . LEU B 1 14 ? 10.648 10.016 10.102 1 98.69 14 LEU B O 1
ATOM 1376 N N . VAL B 1 15 ? 12.516 11.172 9.797 1 96.44 15 VAL B N 1
ATOM 1377 C CA . VAL B 1 15 ? 13.297 10.5 10.828 1 96.44 15 VAL B CA 1
ATOM 1378 C C . VAL B 1 15 ? 12.586 10.609 12.172 1 96.44 15 VAL B C 1
ATOM 1380 O O . VAL B 1 15 ? 12.656 9.695 13 1 96.44 15 VAL B O 1
ATOM 1383 N N . ASN B 1 16 ? 11.789 11.633 12.43 1 97.31 16 ASN B N 1
ATOM 1384 C CA . ASN B 1 16 ? 11.141 11.844 13.719 1 97.31 16 ASN B CA 1
ATOM 1385 C C . ASN B 1 16 ? 9.734 11.258 13.734 1 97.31 16 ASN B C 1
ATOM 1387 O O . ASN B 1 16 ? 9.055 11.281 14.773 1 97.31 16 ASN B O 1
ATOM 1391 N N . VAL B 1 17 ? 9.305 10.711 12.609 1 98.38 17 VAL B N 1
ATOM 1392 C CA . VAL B 1 17 ? 7.992 10.07 12.562 1 98.38 17 VAL B CA 1
ATOM 1393 C C . VAL B 1 17 ? 8.102 8.719 11.859 1 98.38 17 VAL B C 1
ATOM 1395 O O . VAL B 1 17 ? 7.395 8.461 10.883 1 98.38 17 VAL B O 1
ATOM 1398 N N . PRO B 1 18 ? 8.969 7.887 12.344 1 98.12 18 PRO B N 1
ATOM 1399 C CA . PRO B 1 18 ? 9.102 6.559 11.734 1 98.12 18 PRO B CA 1
ATOM 1400 C C . PRO B 1 18 ? 7.824 5.734 11.828 1 98.12 18 PRO B C 1
ATOM 1402 O O . PRO B 1 18 ? 6.969 6.008 12.672 1 98.12 18 PRO B O 1
ATOM 1405 N N . VAL B 1 19 ? 7.691 4.82 10.984 1 98.19 19 VAL B N 1
ATOM 1406 C CA . VAL B 1 19 ? 6.629 3.832 11.102 1 98.19 19 VAL B CA 1
ATOM 1407 C C . VAL B 1 19 ? 6.969 2.83 12.203 1 98.19 19 VAL B C 1
ATOM 1409 O O . VAL B 1 19 ? 8.117 2.762 12.648 1 98.19 19 VAL B O 1
ATOM 1412 N N . MET B 1 20 ? 5.957 2.156 12.703 1 94.94 20 MET B N 1
ATOM 1413 C CA . MET B 1 20 ? 6.023 1.01 13.609 1 94.94 20 MET B CA 1
ATOM 1414 C C . MET B 1 20 ? 6.441 1.442 15.008 1 94.94 20 MET B C 1
ATOM 1416 O O . MET B 1 20 ? 6.688 0.601 15.875 1 94.94 20 MET B O 1
ATOM 1420 N N . LYS B 1 21 ? 6.754 2.764 15.125 1 92.81 21 LYS B N 1
ATOM 1421 C CA . LYS B 1 21 ? 7.082 3.295 16.438 1 92.81 21 LYS B CA 1
ATOM 1422 C C . LYS B 1 21 ? 6.117 4.406 16.844 1 92.81 21 LYS B C 1
ATOM 1424 O O . LYS B 1 21 ? 5.934 5.371 16.109 1 92.81 21 LYS B O 1
ATOM 1429 N N . GLU B 1 22 ? 5.559 4.211 18.062 1 91.69 22 GLU B N 1
ATOM 1430 C CA . GLU B 1 22 ? 4.668 5.238 18.594 1 91.69 22 GLU B CA 1
ATOM 1431 C C . GLU B 1 22 ? 3.492 5.488 17.656 1 91.69 22 GLU B C 1
ATOM 1433 O O . GLU B 1 22 ? 3.25 4.707 16.734 1 91.69 22 GLU B O 1
ATOM 1438 N N . HIS B 1 23 ? 2.658 6.387 17.953 1 95.75 23 HIS B N 1
ATOM 1439 C CA . HIS B 1 23 ? 1.451 6.66 17.188 1 95.75 23 HIS B CA 1
ATOM 1440 C C . HIS B 1 23 ? 1.56 7.988 16.438 1 95.75 23 HIS B C 1
ATOM 1442 O O . HIS B 1 23 ? 0.66 8.828 16.531 1 95.75 23 HIS B O 1
ATOM 1448 N N . HIS B 1 24 ? 2.701 8.109 15.695 1 97.94 24 HIS B N 1
ATOM 1449 C CA . HIS B 1 24 ? 2.967 9.359 14.992 1 97.94 24 HIS B CA 1
ATOM 1450 C C . HIS B 1 24 ? 1.855 9.672 13.992 1 97.94 24 HIS B C 1
ATOM 1452 O O . HIS B 1 24 ? 1.558 10.844 13.742 1 97.94 24 HIS B O 1
ATOM 1458 N N . GLY B 1 25 ? 1.258 8.625 13.391 1 98.19 25 GLY B N 1
ATOM 1459 C CA . GLY B 1 25 ? 0.146 8.836 12.477 1 98.19 25 GLY B CA 1
ATOM 1460 C C . GLY B 1 25 ? -1.061 9.469 13.148 1 98.19 25 GLY B C 1
ATOM 1461 O O . GLY B 1 25 ? -1.686 10.375 12.586 1 98.19 25 GLY B O 1
ATOM 1462 N N . ARG B 1 26 ? -1.368 8.992 14.344 1 98.31 26 ARG B N 1
ATOM 1463 C CA . ARG B 1 26 ? -2.457 9.586 15.109 1 98.31 26 ARG B CA 1
ATOM 1464 C C . ARG B 1 26 ? -2.143 11.031 15.469 1 98.31 26 ARG B C 1
ATOM 1466 O O . ARG B 1 26 ? -3.031 11.891 15.461 1 98.31 26 ARG B O 1
ATOM 1473 N N . ASP B 1 27 ? -0.851 11.289 15.781 1 98.5 27 ASP B N 1
ATOM 1474 C CA . ASP B 1 27 ? -0.431 12.656 16.078 1 98.5 27 ASP B CA 1
ATOM 1475 C C . ASP B 1 27 ? -0.693 13.578 14.891 1 98.5 27 ASP B C 1
ATOM 1477 O O . ASP B 1 27 ? -0.997 14.766 15.078 1 98.5 27 ASP B O 1
ATOM 1481 N N . PHE B 1 28 ? -0.542 13.086 13.711 1 98.81 28 PHE B N 1
ATOM 1482 C CA . PHE B 1 28 ? -0.875 13.898 12.547 1 98.81 28 PHE B CA 1
ATOM 1483 C C . PHE B 1 28 ? -2.318 14.383 12.617 1 98.81 28 PHE B C 1
ATOM 1485 O O . PHE B 1 28 ? -2.596 15.562 12.383 1 98.81 28 PHE B O 1
ATOM 1492 N N . TYR B 1 29 ? -3.23 13.508 12.953 1 98.75 29 TYR B N 1
ATOM 1493 C CA . TYR B 1 29 ? -4.637 13.898 12.977 1 98.75 29 TYR B CA 1
ATOM 1494 C C . TYR B 1 29 ? -4.914 14.875 14.117 1 98.75 29 TYR B C 1
ATOM 1496 O O . TYR B 1 29 ? -5.77 15.758 13.992 1 98.75 29 TYR B O 1
ATOM 1504 N N . LYS B 1 30 ? -4.203 14.727 15.273 1 98.69 30 LYS B N 1
ATOM 1505 C CA . LYS B 1 30 ? -4.309 15.742 16.312 1 98.69 30 LYS B CA 1
ATOM 1506 C C . LYS B 1 30 ? -3.898 17.109 15.797 1 98.69 30 LYS B C 1
ATOM 1508 O O . LYS B 1 30 ? -4.613 18.094 16 1 98.69 30 LYS B O 1
ATOM 1513 N N . TYR B 1 31 ? -2.809 17.141 15.133 1 98.69 31 TYR B N 1
ATOM 1514 C CA . TYR B 1 31 ? -2.309 18.375 14.531 1 98.69 31 TYR B CA 1
ATOM 1515 C C . TYR B 1 31 ? -3.262 18.875 13.461 1 98.69 31 TYR B C 1
ATOM 1517 O O . TYR B 1 31 ? -3.617 20.062 13.453 1 98.69 31 TYR B O 1
ATOM 1525 N N . PHE B 1 32 ? -3.713 17.984 12.586 1 98.69 32 PHE B N 1
ATOM 1526 C CA . PHE B 1 32 ? -4.52 18.312 11.406 1 98.69 32 PHE B CA 1
ATOM 1527 C C . PHE B 1 32 ? -5.867 18.891 11.82 1 98.69 32 PHE B C 1
ATOM 1529 O O . PHE B 1 32 ? -6.27 19.938 11.32 1 98.69 3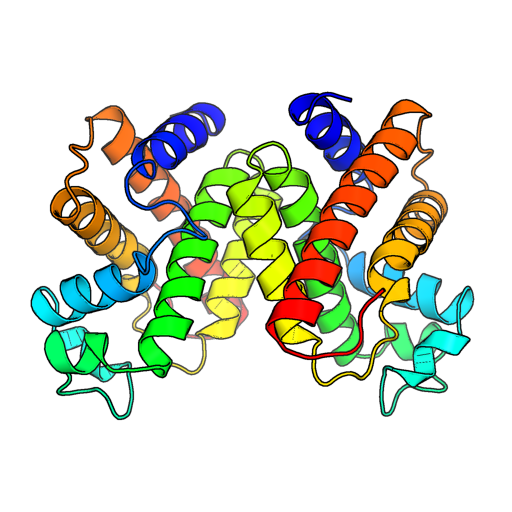2 PHE B O 1
ATOM 1536 N N . PHE B 1 33 ? -6.535 18.266 12.773 1 98.5 33 PHE B N 1
ATOM 1537 C CA . PHE B 1 33 ? -7.855 18.719 13.203 1 98.5 33 PHE B CA 1
ATOM 1538 C C . PHE B 1 33 ? -7.766 20 14.016 1 98.5 33 PHE B C 1
ATOM 1540 O O . PHE B 1 33 ? -8.734 20.75 14.109 1 98.5 33 PHE B O 1
ATOM 1547 N N . THR B 1 34 ? -6.59 20.25 14.594 1 98.31 34 THR B N 1
ATOM 1548 C CA . THR B 1 34 ? -6.379 21.469 15.367 1 98.31 34 THR B CA 1
ATOM 1549 C C . THR B 1 34 ? -6.094 22.656 14.445 1 98.31 34 THR B C 1
ATOM 1551 O O . THR B 1 34 ? -6.656 23.734 14.617 1 98.31 34 THR B O 1
ATOM 1554 N N . THR B 1 35 ? -5.297 22.453 13.469 1 98.5 35 THR B N 1
ATOM 1555 C CA . THR B 1 35 ? -4.801 23.562 12.656 1 98.5 35 THR B CA 1
ATOM 1556 C C . THR B 1 35 ? -5.688 23.766 11.43 1 98.5 35 THR B C 1
ATOM 1558 O O . THR B 1 35 ? -5.707 24.859 10.852 1 98.5 35 THR B O 1
ATOM 1561 N N . HIS B 1 36 ? -6.383 22.719 11.031 1 98.31 36 HIS B N 1
ATOM 1562 C CA . HIS B 1 36 ? -7.262 22.766 9.867 1 98.31 36 HIS B CA 1
ATOM 1563 C C . HIS B 1 36 ? -8.609 22.125 10.172 1 98.31 36 HIS B C 1
ATOM 1565 O O . HIS B 1 36 ? -9.023 21.188 9.484 1 98.31 36 HIS B O 1
ATOM 1571 N N . PRO B 1 37 ? -9.359 22.641 11.148 1 98.12 37 PRO B N 1
ATOM 1572 C CA . PRO B 1 37 ? -10.578 22 11.648 1 98.12 37 PRO B CA 1
ATOM 1573 C C . PRO B 1 37 ? -11.672 21.906 10.578 1 98.12 37 PRO B C 1
ATOM 1575 O O . PRO B 1 37 ? -12.578 21.078 10.688 1 98.12 37 PRO B O 1
ATOM 1578 N N . GLU B 1 38 ? -11.625 22.703 9.523 1 97.88 38 GLU B N 1
ATOM 1579 C CA . GLU B 1 38 ? -12.625 22.656 8.461 1 97.88 38 GLU B CA 1
ATOM 1580 C C . GLU B 1 38 ? -12.648 21.297 7.77 1 97.88 38 GLU B C 1
ATOM 1582 O O . GLU B 1 38 ? -13.672 20.891 7.223 1 97.88 38 GLU B O 1
ATOM 1587 N N . HIS B 1 39 ? -11.602 20.547 7.82 1 97.94 39 HIS B N 1
ATOM 1588 C CA . HIS B 1 39 ? -11.5 19.281 7.098 1 97.94 39 HIS B CA 1
ATOM 1589 C C . HIS B 1 39 ? -12.109 18.141 7.891 1 97.94 39 HIS B C 1
ATOM 1591 O O . HIS B 1 39 ? -12.32 17.047 7.359 1 97.94 39 HIS B O 1
ATOM 1597 N N . ARG B 1 40 ? -12.5 18.406 9.156 1 97.88 40 ARG B N 1
ATOM 1598 C CA . ARG B 1 40 ? -13.211 17.391 9.93 1 97.88 40 ARG B CA 1
ATOM 1599 C C . ARG B 1 40 ? -14.516 17 9.25 1 97.88 40 ARG B C 1
ATOM 1601 O O . ARG B 1 40 ? -15.023 15.891 9.461 1 97.88 40 ARG B O 1
ATOM 1608 N N . ARG B 1 41 ? -14.984 17.875 8.43 1 97.06 41 ARG B N 1
ATOM 1609 C CA . ARG B 1 41 ? -16.25 17.625 7.734 1 97.06 41 ARG B CA 1
ATOM 1610 C C . ARG B 1 41 ? -16.156 16.359 6.875 1 97.06 41 ARG B C 1
ATOM 1612 O O . ARG B 1 41 ? -17.188 15.758 6.559 1 97.06 41 ARG B O 1
ATOM 1619 N N . TYR B 1 42 ? -14.969 15.906 6.438 1 97 42 TYR B N 1
ATOM 1620 C CA . TYR B 1 42 ? -14.789 14.742 5.582 1 97 42 TYR B CA 1
ATOM 1621 C C . TYR B 1 42 ? -14.75 13.461 6.406 1 97 42 TYR B C 1
ATOM 1623 O O . TYR B 1 42 ? -14.711 12.359 5.852 1 97 42 TYR B O 1
ATOM 1631 N N . TYR B 1 43 ? -14.758 13.648 7.73 1 97.81 43 TYR B N 1
ATOM 1632 C CA . TYR B 1 43 ? -14.719 12.5 8.633 1 97.81 43 TYR B CA 1
ATOM 1633 C C . TYR B 1 43 ? -16.031 12.344 9.375 1 97.81 43 TYR B C 1
ATOM 1635 O O . TYR B 1 43 ? -16.156 12.734 10.539 1 97.81 43 TYR B O 1
ATOM 1643 N N . LYS B 1 44 ? -16.922 11.711 8.68 1 96 44 LYS B N 1
ATOM 1644 C CA . LYS B 1 44 ? -18.281 11.555 9.195 1 96 44 LYS B CA 1
ATOM 1645 C C . LYS B 1 44 ? -18.266 10.969 10.609 1 96 44 LYS B C 1
ATOM 1647 O O . LYS B 1 44 ? -17.609 9.945 10.852 1 96 44 LYS B O 1
ATOM 1652 N N . GLY B 1 45 ? -18.906 11.617 11.516 1 97.5 45 GLY B N 1
ATOM 1653 C CA . GLY B 1 45 ? -19 11.18 12.898 1 97.5 45 GLY B CA 1
ATOM 1654 C C . GLY B 1 45 ? -17.922 11.773 13.781 1 97.5 45 GLY B C 1
ATOM 1655 O O . GLY B 1 45 ? -17.969 11.648 15.008 1 97.5 45 GLY B O 1
ATOM 1656 N N . ALA B 1 46 ? -16.953 12.414 13.195 1 98 46 ALA B N 1
ATOM 1657 C CA . ALA B 1 46 ? -15.859 13.016 13.945 1 98 46 ALA B CA 1
ATOM 1658 C C . ALA B 1 46 ? -15.703 14.492 13.609 1 98 46 ALA B C 1
ATOM 1660 O O . ALA B 1 46 ? -14.609 15.055 13.711 1 98 46 ALA B O 1
ATOM 1661 N N . GLU B 1 47 ? -16.781 15.086 13.211 1 97.62 47 GLU B N 1
ATOM 1662 C CA . GLU B 1 47 ? -16.75 16.453 12.711 1 97.62 47 GLU B CA 1
ATOM 1663 C C . GLU B 1 47 ? -16.406 17.438 13.828 1 97.62 47 GLU B C 1
ATOM 1665 O O . GLU B 1 47 ? -16.016 18.578 13.555 1 97.62 47 GLU B O 1
ATOM 1670 N N . ASN B 1 48 ? -16.547 17.047 15.055 1 97.69 48 ASN B N 1
ATOM 1671 C CA . ASN B 1 48 ? -16.297 17.938 16.172 1 97.69 48 ASN B CA 1
ATOM 1672 C C . ASN B 1 48 ? -15.172 17.422 17.062 1 97.69 48 ASN B C 1
ATOM 1674 O O . ASN B 1 48 ? -15.047 17.828 18.219 1 97.69 48 ASN B O 1
ATOM 1678 N N . PHE B 1 49 ? -14.445 16.422 16.594 1 98.19 49 PHE B N 1
ATOM 1679 C CA . PHE B 1 49 ? -13.367 15.836 17.391 1 98.19 49 PHE B CA 1
ATOM 1680 C C . PHE B 1 49 ? -12.297 16.875 17.688 1 98.19 49 PHE B C 1
ATOM 1682 O O . PHE B 1 49 ? -11.898 17.641 16.812 1 98.19 49 PHE B O 1
ATOM 1689 N N . ASN B 1 50 ? -11.898 16.938 18.922 1 97.69 50 ASN B N 1
ATOM 1690 C CA . ASN B 1 50 ? -10.672 17.641 19.297 1 97.69 50 ASN B CA 1
ATOM 1691 C C . ASN B 1 50 ? -9.508 16.688 19.484 1 97.69 50 ASN B C 1
ATOM 1693 O O . ASN B 1 50 ? -9.617 15.5 19.172 1 97.69 50 ASN B O 1
ATOM 1697 N N . ALA B 1 51 ? -8.359 17.25 19.906 1 97.81 51 ALA B N 1
ATOM 1698 C CA . ALA B 1 51 ? -7.148 16.438 20.016 1 97.81 51 ALA B CA 1
ATOM 1699 C C . ALA B 1 51 ? -7.344 15.305 21.016 1 97.81 51 ALA B C 1
ATOM 1701 O O . ALA B 1 51 ? -6.836 14.195 20.812 1 97.81 51 ALA B O 1
ATOM 1702 N N . ASP B 1 52 ? -8.047 15.578 22.062 1 98.19 52 ASP B N 1
ATOM 1703 C CA . ASP B 1 52 ? -8.297 14.555 23.078 1 98.19 52 ASP B CA 1
ATOM 1704 C C . ASP B 1 52 ? -9.172 13.43 22.516 1 98.19 52 ASP B C 1
ATOM 1706 O O . ASP B 1 52 ? -8.969 12.266 22.859 1 98.19 52 ASP B O 1
ATOM 1710 N N . ASP B 1 53 ? -10.172 13.812 21.719 1 98.5 53 ASP B N 1
ATOM 1711 C CA . ASP B 1 53 ? -11.031 12.828 21.094 1 98.5 53 ASP B CA 1
ATOM 1712 C C . ASP B 1 53 ? -10.242 11.938 20.141 1 98.5 53 ASP B C 1
ATOM 1714 O O . ASP B 1 53 ? -10.422 10.719 20.125 1 98.5 53 ASP B O 1
ATOM 1718 N N . VAL B 1 54 ? -9.328 12.539 19.406 1 98.62 54 VAL B N 1
ATOM 1719 C CA . VAL B 1 54 ? -8.492 11.797 18.469 1 98.62 54 VAL B CA 1
ATOM 1720 C C . VAL B 1 54 ? -7.59 10.828 19.25 1 98.62 54 VAL B C 1
ATOM 1722 O O . VAL B 1 54 ? -7.434 9.672 18.844 1 98.62 54 VAL B O 1
ATOM 1725 N N . GLU B 1 55 ? -7.039 11.234 20.359 1 98.06 55 GLU B N 1
ATOM 1726 C CA . GLU B 1 55 ? -6.121 10.438 21.172 1 98.06 55 GLU B CA 1
ATOM 1727 C C . GLU B 1 55 ? -6.773 9.141 21.625 1 98.06 55 GLU B C 1
ATOM 1729 O O . GLU B 1 55 ? -6.117 8.102 21.688 1 98.06 55 GLU B O 1
ATOM 1734 N N . LYS B 1 56 ? -8.062 9.195 21.859 1 97.75 56 LYS B N 1
ATOM 1735 C CA . LYS B 1 56 ? -8.766 8.055 22.438 1 97.75 56 LYS B CA 1
ATOM 1736 C C . LYS B 1 56 ? -9.453 7.223 21.359 1 97.75 56 LYS B C 1
ATOM 1738 O O . LYS B 1 56 ? -10.078 6.203 21.672 1 97.75 56 LYS B O 1
ATOM 1743 N N . SER B 1 57 ? -9.305 7.645 20.156 1 98.06 57 SER B N 1
ATOM 1744 C CA . SER B 1 57 ? -10.078 7.035 19.078 1 98.06 57 SER B CA 1
ATOM 1745 C C . SER B 1 57 ? -9.305 5.898 18.422 1 98.06 57 SER B C 1
ATOM 1747 O O . SER B 1 57 ? -8.227 6.113 17.859 1 98.06 57 SER B O 1
ATOM 1749 N N . GLU B 1 58 ? -9.898 4.688 18.391 1 97.25 58 GLU B N 1
ATOM 1750 C CA . GLU B 1 58 ? -9.336 3.561 17.656 1 97.25 58 GLU B CA 1
ATOM 1751 C C . GLU B 1 58 ? -9.344 3.82 16.141 1 97.25 58 GLU B C 1
ATOM 1753 O O . GLU B 1 58 ? -8.414 3.418 15.438 1 97.25 58 GLU B O 1
ATOM 1758 N N . ARG B 1 59 ? -10.352 4.516 15.695 1 97.56 59 ARG B N 1
ATOM 1759 C CA . ARG B 1 59 ? -10.477 4.848 14.281 1 97.56 59 ARG B CA 1
ATOM 1760 C C . ARG B 1 59 ? -9.297 5.684 13.805 1 97.56 59 ARG B C 1
ATOM 1762 O O . ARG B 1 59 ? -8.68 5.375 12.789 1 97.56 59 ARG B O 1
ATOM 1769 N N . PHE B 1 60 ? -8.906 6.656 14.625 1 98.31 60 PHE B N 1
ATOM 1770 C CA . PHE B 1 60 ? -7.855 7.566 14.188 1 98.31 60 PHE B CA 1
ATOM 1771 C C . PHE B 1 60 ? -6.477 6.977 14.469 1 98.31 60 PHE B C 1
ATOM 1773 O O . PHE B 1 60 ? -5.477 7.426 13.906 1 98.31 60 PHE B O 1
ATOM 1780 N N . ASP B 1 61 ? -6.465 5.969 15.305 1 97.75 61 ASP B N 1
ATOM 1781 C CA . ASP B 1 61 ? -5.238 5.184 15.391 1 97.75 61 ASP B CA 1
ATOM 1782 C C . ASP B 1 61 ? -4.984 4.422 14.086 1 97.75 61 ASP B C 1
ATOM 1784 O O . ASP B 1 61 ? -3.873 4.438 13.555 1 97.75 61 ASP B O 1
ATOM 1788 N N . LYS B 1 62 ? -6.016 3.809 13.555 1 96.94 62 LYS B N 1
ATOM 1789 C CA . LYS B 1 62 ? -5.91 3.043 12.32 1 96.94 62 LYS B CA 1
ATOM 1790 C C . LYS B 1 62 ? -5.66 3.959 11.125 1 96.94 62 LYS B C 1
ATOM 1792 O O . LYS B 1 62 ? -4.797 3.678 10.289 1 96.94 62 LYS B O 1
ATOM 1797 N N . LEU B 1 63 ? -6.402 5.094 11.078 1 97.88 63 LEU B N 1
ATOM 1798 C CA . LEU B 1 63 ? -6.207 6.055 10 1 97.88 63 LEU B CA 1
ATOM 1799 C C . LEU B 1 63 ? -4.805 6.66 10.062 1 97.88 63 LEU B C 1
ATOM 1801 O O . LEU B 1 63 ? -4.184 6.895 9.023 1 97.88 63 LEU B O 1
ATOM 1805 N N . GLY B 1 64 ? -4.355 6.879 11.266 1 98.38 64 GLY B N 1
ATOM 1806 C CA . GLY B 1 64 ? -3.018 7.414 11.461 1 98.38 64 GLY B CA 1
ATOM 1807 C C . GLY B 1 64 ? -1.925 6.484 10.969 1 98.38 64 GLY B C 1
ATOM 1808 O O . GLY B 1 64 ? -0.977 6.918 10.312 1 98.38 64 GLY B O 1
ATOM 1809 N N . HIS B 1 65 ? -2.086 5.211 11.281 1 97.75 65 HIS B N 1
ATOM 1810 C CA . HIS B 1 65 ? -1.126 4.227 10.797 1 97.75 65 HIS B CA 1
ATOM 1811 C C . HIS B 1 65 ? -1.104 4.191 9.273 1 97.75 65 HIS B C 1
ATOM 1813 O O . HIS B 1 65 ? -0.031 4.172 8.664 1 97.75 65 HIS B O 1
ATOM 1819 N N . ALA B 1 66 ? -2.26 4.242 8.68 1 97.81 66 ALA B N 1
ATOM 1820 C CA . ALA B 1 66 ? -2.371 4.141 7.227 1 97.81 66 ALA B CA 1
ATOM 1821 C C . ALA B 1 66 ? -1.737 5.348 6.539 1 97.81 66 ALA B C 1
ATOM 1823 O O . ALA B 1 66 ? -0.949 5.195 5.605 1 97.81 66 ALA B O 1
ATOM 1824 N N . ILE B 1 67 ? -2.053 6.582 6.977 1 98.62 67 ILE B N 1
ATOM 1825 C CA . ILE B 1 67 ? -1.558 7.773 6.297 1 98.62 67 ILE B CA 1
ATOM 1826 C C . ILE B 1 67 ? -0.041 7.859 6.449 1 98.62 67 ILE B C 1
ATOM 1828 O O . ILE B 1 67 ? 0.661 8.25 5.512 1 98.62 67 ILE B O 1
ATOM 1832 N N . LEU B 1 68 ? 0.486 7.484 7.656 1 98.88 68 LEU B N 1
ATOM 1833 C CA . LEU B 1 68 ? 1.927 7.492 7.883 1 98.88 68 LEU B CA 1
ATOM 1834 C C . LEU B 1 68 ? 2.629 6.512 6.953 1 98.88 68 LEU B C 1
ATOM 1836 O O . LEU B 1 68 ? 3.617 6.863 6.301 1 98.88 68 LEU B O 1
ATOM 1840 N N . LEU B 1 69 ? 2.084 5.305 6.887 1 98.88 69 LEU B N 1
ATOM 1841 C CA . LEU B 1 69 ? 2.67 4.285 6.023 1 98.88 69 LEU B CA 1
ATOM 1842 C C . LEU B 1 69 ? 2.623 4.719 4.562 1 98.88 69 LEU B C 1
ATOM 1844 O O . LEU B 1 69 ? 3.6 4.547 3.828 1 98.88 69 LEU B O 1
ATOM 1848 N N . HIS B 1 70 ? 1.476 5.27 4.117 1 98.88 70 HIS B N 1
ATOM 1849 C CA . HIS B 1 70 ? 1.324 5.656 2.721 1 98.88 70 HIS B CA 1
ATOM 1850 C C . HIS B 1 70 ? 2.314 6.75 2.342 1 98.88 70 HIS B C 1
ATOM 1852 O O . HIS B 1 70 ? 2.898 6.719 1.256 1 98.88 70 HIS B O 1
ATOM 1858 N N . VAL B 1 71 ? 2.578 7.715 3.211 1 98.94 71 VAL B N 1
ATOM 1859 C CA . VAL B 1 71 ? 3.557 8.758 2.941 1 98.94 71 VAL B CA 1
ATOM 1860 C C . VAL B 1 71 ? 4.957 8.156 2.861 1 98.94 71 VAL B C 1
ATOM 1862 O O . VAL B 1 71 ? 5.742 8.508 1.981 1 98.94 71 VAL B O 1
ATOM 1865 N N . HIS B 1 72 ? 5.277 7.238 3.775 1 98.94 72 HIS B N 1
ATOM 1866 C CA . HIS B 1 72 ? 6.574 6.57 3.736 1 98.94 72 HIS B CA 1
ATOM 1867 C C . HIS B 1 72 ? 6.746 5.777 2.445 1 98.94 72 HIS B C 1
ATOM 1869 O O . HIS B 1 72 ? 7.824 5.789 1.844 1 98.94 72 HIS B O 1
ATOM 1875 N N . VAL B 1 73 ? 5.688 5.082 2.008 1 98.94 73 VAL B N 1
ATOM 1876 C CA . VAL B 1 73 ? 5.766 4.312 0.772 1 98.94 73 VAL B CA 1
ATOM 1877 C C . VAL B 1 73 ? 5.996 5.254 -0.41 1 98.94 73 VAL B C 1
ATOM 1879 O O . VAL B 1 73 ? 6.875 5.012 -1.241 1 98.94 73 VAL B O 1
ATOM 1882 N N . LEU B 1 74 ? 5.258 6.352 -0.458 1 98.94 74 LEU B N 1
ATOM 1883 C CA . LEU B 1 74 ? 5.402 7.32 -1.54 1 98.94 74 LEU B CA 1
ATOM 1884 C C . LEU B 1 74 ? 6.816 7.902 -1.561 1 98.94 74 LEU B C 1
ATOM 1886 O O . LEU B 1 74 ? 7.438 7.992 -2.621 1 98.94 74 LEU B O 1
ATOM 1890 N N . ALA B 1 75 ? 7.328 8.242 -0.409 1 98.94 75 ALA B N 1
ATOM 1891 C CA . ALA B 1 75 ? 8.68 8.781 -0.329 1 98.94 75 ALA B CA 1
ATOM 1892 C C . ALA B 1 75 ? 9.719 7.754 -0.784 1 98.94 75 ALA B C 1
ATOM 1894 O O . ALA B 1 75 ? 10.625 8.078 -1.552 1 98.94 75 ALA B O 1
ATOM 1895 N N . ASN B 1 76 ? 9.516 6.516 -0.394 1 98.88 76 ASN B N 1
ATOM 1896 C CA . ASN B 1 76 ? 10.516 5.477 -0.63 1 98.88 76 ASN B CA 1
ATOM 1897 C C . ASN B 1 76 ? 10.438 4.938 -2.055 1 98.88 76 ASN B C 1
ATOM 1899 O O . ASN B 1 76 ? 11.344 4.238 -2.51 1 98.88 76 ASN B O 1
ATOM 1903 N N . THR B 1 77 ? 9.375 5.238 -2.764 1 98.88 77 THR B N 1
ATOM 1904 C CA . THR B 1 77 ? 9.227 4.715 -4.117 1 98.88 77 THR B CA 1
ATOM 1905 C C . THR B 1 77 ? 9.328 5.836 -5.145 1 98.88 77 THR B C 1
ATOM 1907 O O . THR B 1 77 ? 9.125 5.609 -6.34 1 98.88 77 THR B O 1
ATOM 1910 N N . PHE B 1 78 ? 9.656 7.023 -4.746 1 98.94 78 PHE B N 1
ATOM 1911 C CA . PHE B 1 78 ? 9.602 8.188 -5.625 1 98.94 78 PHE B CA 1
ATOM 1912 C C . PHE B 1 78 ? 10.562 8.023 -6.797 1 98.94 78 PHE B C 1
ATOM 1914 O O . PHE B 1 78 ? 10.305 8.531 -7.891 1 98.94 78 PHE B O 1
ATOM 1921 N N . ASP B 1 79 ? 11.703 7.328 -6.621 1 98.38 79 ASP B N 1
ATOM 1922 C CA . ASP B 1 79 ? 12.695 7.18 -7.684 1 98.38 79 ASP B CA 1
ATOM 1923 C C . ASP B 1 79 ? 12.305 6.059 -8.641 1 98.38 79 ASP B C 1
ATOM 1925 O O . ASP B 1 79 ? 13.062 5.723 -9.555 1 98.38 79 ASP B O 1
ATOM 1929 N N . ASN B 1 80 ? 11.195 5.395 -8.469 1 98.62 80 ASN B N 1
ATOM 1930 C CA . ASN B 1 80 ? 10.508 4.5 -9.391 1 98.62 80 ASN B CA 1
ATOM 1931 C C . ASN B 1 80 ? 9.117 5.023 -9.742 1 98.62 80 ASN B C 1
ATOM 1933 O O . ASN B 1 80 ? 8.125 4.637 -9.117 1 98.62 80 ASN B O 1
ATOM 1937 N N . GLU B 1 81 ? 9.109 5.906 -10.742 1 98.56 81 GLU B N 1
ATOM 1938 C CA . GLU B 1 81 ? 7.93 6.719 -11.031 1 98.56 81 GLU B CA 1
ATOM 1939 C C . GLU B 1 81 ? 6.707 5.844 -11.305 1 98.56 81 GLU B C 1
ATOM 1941 O O . GLU B 1 81 ? 5.621 6.105 -10.781 1 98.56 81 GLU B O 1
ATOM 1946 N N . PRO B 1 82 ? 6.801 4.746 -12.086 1 98.69 82 PRO B N 1
ATOM 1947 C CA . PRO B 1 82 ? 5.602 3.932 -12.305 1 98.69 82 PRO B CA 1
ATOM 1948 C C . PRO B 1 82 ? 5.023 3.379 -11 1 98.69 82 PRO B C 1
ATOM 1950 O O . PRO B 1 82 ? 3.801 3.357 -10.828 1 98.69 82 PRO B O 1
ATOM 1953 N N . VAL B 1 83 ? 5.867 2.943 -10.07 1 98.88 83 VAL B N 1
ATOM 1954 C CA . VAL B 1 83 ? 5.391 2.402 -8.797 1 98.88 83 VAL B CA 1
ATOM 1955 C C . VAL B 1 83 ? 4.773 3.52 -7.961 1 98.88 83 VAL B C 1
ATOM 1957 O O . VAL B 1 83 ? 3.725 3.332 -7.344 1 98.88 83 VAL B O 1
ATOM 1960 N N . PHE B 1 84 ? 5.418 4.719 -7.992 1 98.94 84 PHE B N 1
ATOM 1961 C CA . PHE B 1 84 ? 4.895 5.887 -7.297 1 98.94 84 PHE B CA 1
ATOM 1962 C C . PHE B 1 84 ? 3.506 6.242 -7.809 1 98.94 84 PHE B C 1
ATOM 1964 O O . PHE B 1 84 ? 2.58 6.441 -7.02 1 98.94 84 PHE B O 1
ATOM 1971 N N . ARG B 1 85 ? 3.311 6.27 -9.102 1 98.88 85 ARG B N 1
ATOM 1972 C CA . ARG B 1 85 ? 2.037 6.641 -9.711 1 98.88 85 ARG B CA 1
ATOM 1973 C C . ARG B 1 85 ? 0.972 5.582 -9.445 1 98.88 85 ARG B C 1
ATOM 1975 O O . ARG B 1 85 ? -0.178 5.914 -9.141 1 98.88 85 ARG B O 1
ATOM 1982 N N . ALA B 1 86 ? 1.341 4.328 -9.516 1 98.88 86 ALA B N 1
ATOM 1983 C CA . ALA B 1 86 ? 0.39 3.252 -9.25 1 98.88 86 ALA B CA 1
ATOM 1984 C C . ALA B 1 86 ? -0.1 3.297 -7.809 1 98.88 86 ALA B C 1
ATOM 1986 O O . ALA B 1 86 ? -1.283 3.078 -7.539 1 98.88 86 ALA B O 1
ATOM 1987 N N . PHE B 1 87 ? 0.853 3.543 -6.891 1 98.94 87 PHE B N 1
ATOM 1988 C CA . PHE B 1 87 ? 0.465 3.633 -5.488 1 98.94 87 PHE B CA 1
ATOM 1989 C C . PHE B 1 87 ? -0.401 4.863 -5.242 1 98.94 87 PHE B C 1
ATOM 1991 O O . PHE B 1 87 ? -1.348 4.816 -4.453 1 98.94 87 PHE B O 1
ATOM 1998 N N . THR B 1 88 ? -0.097 5.957 -5.926 1 98.88 88 THR B N 1
ATOM 1999 C CA . THR B 1 88 ? -0.942 7.148 -5.879 1 98.88 88 THR B CA 1
ATOM 2000 C C . THR B 1 88 ? -2.357 6.824 -6.344 1 98.88 88 THR B C 1
ATOM 2002 O O . THR B 1 88 ? -3.332 7.168 -5.672 1 98.88 88 THR B O 1
ATOM 2005 N N . ASP B 1 89 ? -2.5 6.109 -7.445 1 98.62 89 ASP B N 1
ATOM 2006 C CA . ASP B 1 89 ? -3.811 5.707 -7.945 1 98.62 89 ASP B CA 1
ATOM 2007 C C . ASP B 1 89 ? -4.582 4.914 -6.895 1 98.62 89 ASP B C 1
ATOM 2009 O O . ASP B 1 89 ? -5.789 5.102 -6.73 1 98.62 89 ASP B O 1
ATOM 2013 N N . GLU B 1 90 ? -3.828 4.02 -6.215 1 98.19 90 GLU B N 1
ATOM 2014 C CA . GLU B 1 90 ? -4.461 3.232 -5.16 1 98.19 90 GLU B CA 1
ATOM 2015 C C . GLU B 1 90 ? -4.98 4.129 -4.039 1 98.19 90 GLU B C 1
ATOM 2017 O O . GLU B 1 90 ? -6.07 3.902 -3.514 1 98.19 90 GLU B O 1
ATOM 2022 N N . VAL B 1 91 ? -4.18 5.125 -3.65 1 98.31 91 VAL B N 1
ATOM 2023 C CA . VAL B 1 91 ? -4.594 6.07 -2.619 1 98.31 91 VAL B CA 1
ATOM 2024 C C . VAL B 1 91 ? -5.855 6.805 -3.068 1 98.31 91 VAL B C 1
ATOM 2026 O O . VAL B 1 91 ? -6.82 6.918 -2.307 1 98.31 91 VAL B O 1
ATOM 2029 N N . ILE B 1 92 ? -5.922 7.234 -4.344 1 98.38 92 ILE B N 1
ATOM 2030 C CA . ILE B 1 92 ? -7.07 7.969 -4.867 1 98.38 92 ILE B CA 1
ATOM 2031 C C . ILE B 1 92 ? -8.297 7.055 -4.902 1 98.38 92 ILE B C 1
ATOM 2033 O O . ILE B 1 92 ? -9.375 7.438 -4.441 1 98.38 92 ILE B O 1
ATOM 2037 N N . ASN B 1 93 ? -8.141 5.832 -5.367 1 97 93 ASN B N 1
ATOM 2038 C CA . ASN B 1 93 ? -9.242 4.879 -5.469 1 97 93 ASN B CA 1
ATOM 2039 C C . ASN B 1 93 ? -9.883 4.617 -4.109 1 97 93 ASN B C 1
ATOM 2041 O O . ASN B 1 93 ? -11.102 4.414 -4.023 1 97 93 ASN B O 1
ATOM 2045 N N . ARG B 1 94 ? -9.094 4.68 -3.057 1 95.75 94 ARG B N 1
ATOM 2046 C CA . ARG B 1 94 ? -9.586 4.414 -1.71 1 95.75 94 ARG B CA 1
ATOM 2047 C C . ARG B 1 94 ? -10.344 5.621 -1.158 1 95.75 94 ARG B C 1
ATOM 2049 O O . ARG B 1 94 ? -11.023 5.516 -0.135 1 95.75 94 ARG B O 1
ATOM 2056 N N . HIS B 1 95 ? -10.305 6.766 -1.847 1 97 95 HIS B N 1
ATOM 2057 C CA . HIS B 1 95 ? -10.867 8 -1.311 1 97 95 HIS B CA 1
ATOM 2058 C C . HIS B 1 95 ? -12 8.523 -2.188 1 97 95 HIS B C 1
ATOM 2060 O O . HIS B 1 95 ? -12.609 9.547 -1.88 1 97 95 HIS B O 1
ATOM 2066 N N . VAL B 1 96 ? -12.328 7.879 -3.238 1 91.25 96 VAL B N 1
ATOM 2067 C CA . VAL B 1 96 ? -13.195 8.43 -4.277 1 91.25 96 VAL B CA 1
ATOM 2068 C C . VAL B 1 96 ? -14.594 8.656 -3.719 1 91.25 96 VAL B C 1
ATOM 2070 O O . VAL B 1 96 ? -15.336 9.5 -4.215 1 91.25 96 VAL B O 1
ATOM 2073 N N . THR B 1 97 ? -14.984 7.961 -2.705 1 90.31 97 THR B N 1
ATOM 2074 C CA . THR B 1 97 ? -16.344 8.062 -2.195 1 90.31 97 THR B CA 1
ATOM 2075 C C . THR B 1 97 ? -16.438 9.102 -1.08 1 90.31 97 THR B C 1
ATOM 2077 O O . THR B 1 97 ? -17.5 9.344 -0.526 1 90.31 97 THR B O 1
ATOM 2080 N N . ARG B 1 98 ? -15.328 9.75 -0.766 1 93.94 98 ARG B N 1
ATOM 2081 C CA . ARG B 1 98 ? -15.273 10.617 0.407 1 93.94 98 ARG B CA 1
ATOM 2082 C C . ARG B 1 98 ? -15.68 12.047 0.053 1 93.94 98 ARG B C 1
ATOM 2084 O O . ARG B 1 98 ? -15.867 12.883 0.94 1 93.94 98 ARG B O 1
ATOM 2091 N N . GLY B 1 99 ? -15.789 12.359 -1.259 1 92.88 99 GLY B N 1
ATOM 2092 C CA . GLY B 1 99 ? -16.234 13.68 -1.683 1 92.88 99 GLY B CA 1
ATOM 2093 C C . GLY B 1 99 ? -15.195 14.758 -1.454 1 92.88 99 GLY B C 1
ATOM 2094 O O . GLY B 1 99 ? -15.539 15.914 -1.195 1 92.88 99 GLY B O 1
ATOM 2095 N N . LEU B 1 100 ? -13.953 14.383 -1.484 1 97.25 100 LEU B N 1
ATOM 2096 C CA . LEU B 1 100 ? -12.883 15.352 -1.286 1 97.25 100 LEU B CA 1
ATOM 2097 C C . LEU B 1 100 ? -12.805 16.328 -2.459 1 97.25 100 LEU B C 1
ATOM 2099 O O . LEU B 1 100 ? -12.961 15.922 -3.615 1 97.25 100 LEU B O 1
ATOM 2103 N N . GLU B 1 101 ? -12.648 17.625 -2.119 1 97.5 101 GLU B N 1
ATOM 2104 C CA . GLU B 1 101 ? -12.344 18.578 -3.178 1 97.5 101 GLU B CA 1
ATOM 2105 C C . GLU B 1 101 ? -11.031 18.234 -3.877 1 97.5 10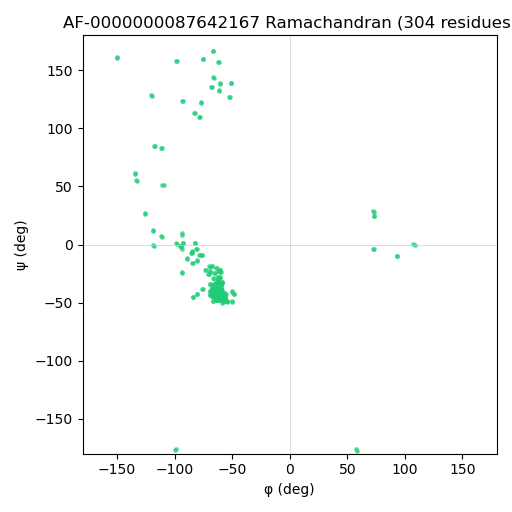1 GLU B C 1
ATOM 2107 O O . GLU B 1 101 ? -10.039 17.906 -3.221 1 97.5 101 GLU B O 1
ATOM 2112 N N . PRO B 1 102 ? -11.016 18.344 -5.211 1 97.88 102 PRO B N 1
ATOM 2113 C CA . PRO B 1 102 ? -9.844 17.906 -5.969 1 97.88 102 PRO B CA 1
ATOM 2114 C C . PRO B 1 102 ? -8.57 18.656 -5.586 1 97.88 102 PRO B C 1
ATOM 2116 O O . PRO B 1 102 ? -7.469 18.094 -5.668 1 97.88 102 PRO B O 1
ATOM 2119 N N . VAL B 1 103 ? -8.664 19.875 -5.117 1 98.31 103 VAL B N 1
ATOM 2120 C CA . VAL B 1 103 ? -7.504 20.703 -4.805 1 98.31 103 VAL B CA 1
ATOM 2121 C C . VAL B 1 103 ? -6.793 20.156 -3.574 1 98.31 103 VAL B C 1
ATOM 2123 O O . VAL B 1 103 ? -5.605 20.406 -3.365 1 98.31 103 VAL B O 1
ATOM 2126 N N . LEU B 1 104 ? -7.441 19.344 -2.789 1 98.31 104 LEU B N 1
ATOM 2127 C CA . LEU B 1 104 ? -6.918 18.844 -1.521 1 98.31 104 LEU B CA 1
ATOM 2128 C C . LEU B 1 104 ? -5.77 17.875 -1.751 1 98.31 104 LEU B C 1
ATOM 2130 O O . LEU B 1 104 ? -4.914 17.688 -0.878 1 98.31 104 LEU B O 1
ATOM 2134 N N . TRP B 1 105 ? -5.707 17.25 -2.932 1 98.62 105 TRP B N 1
ATOM 2135 C CA . TRP B 1 105 ? -4.637 16.312 -3.232 1 98.62 105 TRP B CA 1
ATOM 2136 C C . TRP B 1 105 ? -3.287 17.016 -3.293 1 98.62 105 TRP B C 1
ATOM 2138 O O . TRP B 1 105 ? -2.258 16.438 -2.936 1 98.62 105 TRP B O 1
ATOM 2148 N N . LYS B 1 106 ? -3.279 18.25 -3.668 1 98.62 106 LYS B N 1
ATOM 2149 C CA . LYS B 1 106 ? -2.08 19.078 -3.613 1 98.62 106 LYS B CA 1
ATOM 2150 C C . LYS B 1 106 ? -1.882 19.672 -2.219 1 98.62 106 LYS B C 1
ATOM 2152 O O . LYS B 1 106 ? -0.769 19.656 -1.689 1 98.62 106 LYS B O 1
ATOM 2157 N N . ASP B 1 107 ? -2.945 20.188 -1.646 1 98.75 107 ASP B N 1
ATOM 2158 C CA . ASP B 1 107 ? -2.871 20.938 -0.393 1 98.75 107 ASP B CA 1
ATOM 2159 C C . ASP B 1 107 ? -2.363 20.047 0.744 1 98.75 107 ASP B C 1
ATOM 2161 O O . ASP B 1 107 ? -1.684 20.531 1.654 1 98.75 107 ASP B O 1
ATOM 2165 N N . PHE B 1 108 ? -2.68 18.797 0.686 1 98.81 108 PHE B N 1
ATOM 2166 C CA . PHE B 1 108 ? -2.291 17.844 1.723 1 98.81 108 PHE B CA 1
ATOM 2167 C C . PHE B 1 108 ? -0.809 17.984 2.049 1 98.81 108 PHE B C 1
ATOM 2169 O O . PHE B 1 108 ? -0.418 17.922 3.217 1 98.81 108 PHE B O 1
ATOM 2176 N N . TRP B 1 109 ? 0.01 18.125 1.091 1 98.94 109 TRP B N 1
ATOM 2177 C CA . TRP B 1 109 ? 1.455 18.078 1.289 1 98.94 109 TRP B CA 1
ATOM 2178 C C . TRP B 1 109 ? 1.944 19.312 2.037 1 98.94 109 TRP B C 1
ATOM 2180 O O . TRP B 1 109 ? 2.984 19.281 2.699 1 98.94 109 TRP B O 1
ATOM 2190 N N . GLY B 1 110 ? 1.191 20.422 1.94 1 98.81 110 GLY B N 1
ATOM 2191 C CA . GLY B 1 110 ? 1.449 21.547 2.83 1 98.81 110 GLY B CA 1
ATOM 2192 C C . GLY B 1 110 ? 1.126 21.25 4.281 1 98.81 110 GLY B C 1
ATOM 2193 O O . GLY B 1 110 ? 1.885 21.609 5.18 1 98.81 110 GLY B O 1
ATOM 2194 N N . TYR B 1 111 ? -0.043 20.547 4.523 1 98.81 111 TYR B N 1
ATOM 2195 C CA . TYR B 1 111 ? -0.395 20.141 5.875 1 98.81 111 TYR B CA 1
ATOM 2196 C C . TYR B 1 111 ? 0.653 19.188 6.445 1 98.81 111 TYR B C 1
ATOM 2198 O O . TYR B 1 111 ? 1.011 19.281 7.621 1 98.81 111 TYR B O 1
ATOM 2206 N N . TRP B 1 112 ? 1.141 18.297 5.59 1 98.88 112 TRP B N 1
ATOM 2207 C CA . TRP B 1 112 ? 2.113 17.297 6.02 1 98.88 112 TRP B CA 1
ATOM 2208 C C . TRP B 1 112 ? 3.424 17.953 6.438 1 98.88 112 TRP B C 1
ATOM 2210 O O . TRP B 1 112 ? 3.975 17.641 7.492 1 98.88 112 TRP B O 1
ATOM 2220 N N . LYS B 1 113 ? 3.912 18.938 5.625 1 98.88 113 LYS B N 1
ATOM 2221 C CA . LYS B 1 113 ? 5.129 19.656 5.992 1 98.88 113 LYS B CA 1
ATOM 2222 C C . LYS B 1 113 ? 4.949 20.406 7.305 1 98.88 113 LYS B C 1
ATOM 2224 O O . LYS B 1 113 ? 5.852 20.422 8.148 1 98.88 113 LYS B O 1
ATOM 2229 N N . GLY B 1 114 ? 3.787 21.016 7.41 1 98.81 114 GLY B N 1
ATOM 2230 C CA . GLY B 1 114 ? 3.496 21.672 8.68 1 98.81 114 GLY B CA 1
ATOM 2231 C C . GLY B 1 114 ? 3.527 20.719 9.859 1 98.81 114 GLY B C 1
ATOM 2232 O O . GLY B 1 114 ? 4.07 21.062 10.914 1 98.81 114 GLY B O 1
ATOM 2233 N N . PHE B 1 115 ? 2.992 19.531 9.688 1 98.88 115 PHE B N 1
ATOM 2234 C CA . PHE B 1 115 ? 2.998 18.516 10.727 1 98.88 115 PHE B CA 1
ATOM 2235 C C . PHE B 1 115 ? 4.426 18.109 11.078 1 98.88 115 PHE B C 1
ATOM 2237 O O . PHE B 1 115 ? 4.77 17.984 12.258 1 98.88 115 PHE B O 1
ATOM 2244 N N . LEU B 1 116 ? 5.277 17.828 10.023 1 98.75 116 LEU B N 1
ATOM 2245 C CA . LEU B 1 116 ? 6.664 17.453 10.281 1 98.75 116 LEU B CA 1
ATOM 2246 C C . LEU B 1 116 ? 7.367 18.5 11.125 1 98.75 116 LEU B C 1
ATOM 2248 O O . LEU B 1 116 ? 8.078 18.172 12.07 1 98.75 116 LEU B O 1
ATOM 2252 N N . GLU B 1 117 ? 7.152 19.766 10.828 1 98.38 117 GLU B N 1
ATOM 2253 C CA . GLU B 1 117 ? 7.758 20.844 11.594 1 98.38 117 GLU B CA 1
ATOM 2254 C C . GLU B 1 117 ? 7.207 20.891 13.016 1 98.38 117 GLU B C 1
ATOM 2256 O O . GLU B 1 117 ? 7.949 21.141 13.969 1 98.38 117 GLU B O 1
ATOM 2261 N N . ASN B 1 118 ? 5.945 20.641 13.141 1 97.5 118 ASN B N 1
ATOM 2262 C CA . ASN B 1 118 ? 5.309 20.594 14.453 1 97.5 118 ASN B CA 1
ATOM 2263 C C . ASN B 1 118 ? 5.875 19.453 15.305 1 97.5 118 ASN B C 1
ATOM 2265 O O . ASN B 1 118 ? 5.93 19.562 16.531 1 97.5 118 ASN B O 1
ATOM 2269 N N . LYS B 1 119 ? 6.266 18.344 14.68 1 96.81 119 LYS B N 1
ATOM 2270 C CA . LYS B 1 119 ? 6.781 17.156 15.375 1 96.81 119 LYS B CA 1
ATOM 2271 C C . LYS B 1 119 ? 8.25 17.328 15.734 1 96.81 119 LYS B C 1
ATOM 2273 O O . LYS B 1 119 ? 8.836 16.484 16.406 1 96.81 119 LYS B O 1
ATOM 2278 N N . GLY B 1 120 ? 8.836 18.547 15.242 1 94.81 120 GLY B N 1
ATOM 2279 C CA . GLY B 1 120 ? 10.188 18.844 15.68 1 94.81 120 GLY B CA 1
ATOM 2280 C C . GLY B 1 120 ? 11.227 18.703 14.586 1 94.81 120 GLY B C 1
ATOM 2281 O O . GLY B 1 120 ? 12.422 18.891 14.82 1 94.81 120 GLY B O 1
ATOM 2282 N N . THR B 1 121 ? 10.797 18.328 13.406 1 94.88 121 THR B N 1
ATOM 2283 C CA . THR B 1 121 ? 11.719 18.266 12.273 1 94.88 121 THR B CA 1
ATOM 2284 C C . THR B 1 121 ? 11.875 19.641 11.641 1 94.88 121 THR B C 1
ATOM 2286 O O . THR B 1 121 ? 10.898 20.219 11.148 1 94.88 121 THR B O 1
ATOM 2289 N N . THR B 1 122 ? 13.062 20.234 11.727 1 97.25 122 THR B N 1
ATOM 2290 C CA . THR B 1 122 ? 13.336 21.422 10.938 1 97.25 122 THR B CA 1
ATOM 2291 C C . THR B 1 122 ? 13.648 21.062 9.492 1 97.25 122 THR B C 1
ATOM 2293 O O . THR B 1 122 ? 14.695 20.484 9.203 1 97.25 122 THR B O 1
ATOM 2296 N N . LEU B 1 123 ? 12.789 21.375 8.648 1 98.5 123 LEU B N 1
ATOM 2297 C CA . LEU B 1 123 ? 12.969 21.031 7.238 1 98.5 123 LEU B CA 1
ATOM 2298 C C . LEU B 1 123 ? 13.969 21.984 6.578 1 98.5 123 LEU B C 1
ATOM 2300 O O . LEU B 1 123 ? 13.789 23.203 6.621 1 98.5 123 LEU B O 1
ATOM 2304 N N . SER B 1 124 ? 15.008 21.438 6.027 1 98.56 124 SER B N 1
ATOM 2305 C CA . SER B 1 124 ? 15.922 22.219 5.203 1 98.56 124 SER B CA 1
ATOM 2306 C C . SER B 1 124 ? 15.234 22.688 3.926 1 98.56 124 SER B C 1
ATOM 2308 O O . SER B 1 124 ? 14.141 22.234 3.598 1 98.56 124 SER B O 1
ATOM 2310 N N . ALA B 1 125 ? 15.883 23.641 3.244 1 98.56 125 ALA B N 1
ATOM 2311 C CA . ALA B 1 125 ? 15.359 24.109 1.964 1 98.56 125 ALA B CA 1
ATOM 2312 C C . ALA B 1 125 ? 15.242 22.953 0.966 1 98.56 125 ALA B C 1
ATOM 2314 O O . ALA B 1 125 ? 14.273 22.891 0.202 1 98.56 125 ALA B O 1
ATOM 2315 N N . GLU B 1 126 ? 16.234 22.031 0.979 1 98.69 126 GLU B N 1
ATOM 2316 C CA . GLU B 1 126 ? 16.219 20.875 0.084 1 98.69 126 GLU B CA 1
ATOM 2317 C C . GLU B 1 126 ? 15.078 19.922 0.413 1 98.69 126 GLU B C 1
ATOM 2319 O O . GLU B 1 126 ? 14.438 19.375 -0.489 1 98.69 126 GLU B O 1
ATOM 2324 N N . GLN B 1 127 ? 14.836 19.719 1.655 1 98.81 127 GLN B N 1
ATOM 2325 C CA . GLN B 1 127 ? 13.75 18.844 2.072 1 98.81 127 GLN B CA 1
ATOM 2326 C C . GLN B 1 127 ? 12.391 19.438 1.712 1 98.81 127 GLN B C 1
ATOM 2328 O O . GLN B 1 127 ? 11.492 18.734 1.25 1 98.81 127 GLN B O 1
ATOM 2333 N N . LYS B 1 128 ? 12.18 20.75 1.954 1 98.88 128 LYS B N 1
ATOM 2334 C CA . LYS B 1 128 ? 10.938 21.406 1.552 1 98.88 128 LYS B CA 1
ATOM 2335 C C . LYS B 1 128 ? 10.719 21.297 0.047 1 98.88 128 LYS B C 1
ATOM 2337 O O . LYS B 1 128 ? 9.609 20.969 -0.398 1 98.88 128 LYS B O 1
ATOM 2342 N N . GLU B 1 129 ? 11.758 21.547 -0.675 1 98.81 129 GLU B N 1
ATOM 2343 C CA . GLU B 1 129 ? 11.664 21.438 -2.129 1 98.81 129 GLU B CA 1
ATOM 2344 C C . GLU B 1 129 ? 11.344 20.016 -2.555 1 98.81 129 GLU B C 1
ATOM 2346 O O . GLU B 1 129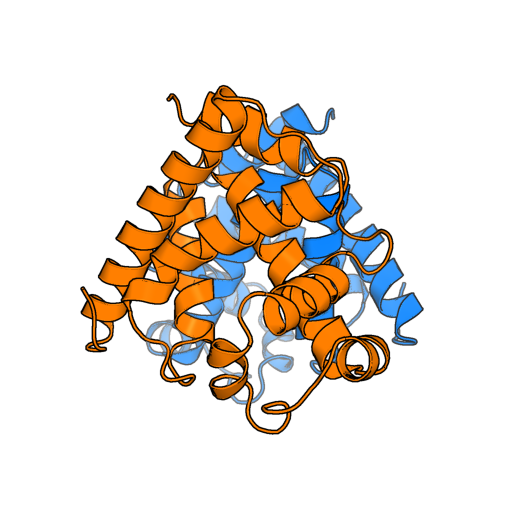 ? 10.594 19.797 -3.508 1 98.81 129 GLU B O 1
ATOM 2351 N N . ALA B 1 130 ? 11.953 19.016 -1.909 1 98.94 130 ALA B N 1
ATOM 2352 C CA . ALA B 1 130 ? 11.695 17.609 -2.213 1 98.94 130 ALA B CA 1
ATOM 2353 C C . ALA B 1 130 ? 10.234 17.25 -1.988 1 98.94 130 ALA B C 1
ATOM 2355 O O . ALA B 1 130 ? 9.602 16.609 -2.836 1 98.94 130 ALA B O 1
ATOM 2356 N N . TRP B 1 131 ? 9.648 17.719 -0.889 1 98.94 131 TRP B N 1
ATOM 2357 C CA . TRP B 1 131 ? 8.234 17.469 -0.612 1 98.94 131 TRP B CA 1
ATOM 2358 C C . TRP B 1 131 ? 7.348 18.172 -1.637 1 98.94 131 TRP B C 1
ATOM 2360 O O . TRP B 1 131 ? 6.324 17.625 -2.051 1 98.94 131 TRP B O 1
ATOM 2370 N N . ASP B 1 132 ? 7.703 19.406 -1.991 1 98.88 132 ASP B N 1
ATOM 2371 C CA . ASP B 1 132 ? 6.949 20.109 -3.023 1 98.88 132 ASP B CA 1
ATOM 2372 C C . ASP B 1 132 ? 6.969 19.344 -4.344 1 98.88 132 ASP B C 1
ATOM 2374 O O . ASP B 1 132 ? 5.953 19.25 -5.031 1 98.88 132 ASP B O 1
ATOM 2378 N N . THR B 1 133 ? 8.156 18.859 -4.723 1 98.94 133 THR B N 1
ATOM 2379 C CA . THR B 1 133 ? 8.312 18.078 -5.949 1 98.94 133 THR B CA 1
ATOM 2380 C C . THR B 1 133 ? 7.488 16.797 -5.898 1 98.94 133 THR B C 1
ATOM 2382 O O . THR B 1 133 ? 6.777 16.469 -6.852 1 98.94 133 THR B O 1
ATOM 2385 N N . LEU B 1 134 ? 7.543 16.078 -4.77 1 98.94 134 LEU B N 1
ATOM 2386 C CA . LEU B 1 134 ? 6.746 14.867 -4.59 1 98.94 134 LEU B CA 1
ATOM 2387 C C . LEU B 1 134 ? 5.254 15.188 -4.648 1 98.94 134 LEU B C 1
ATOM 2389 O O . LEU B 1 134 ? 4.496 14.516 -5.348 1 98.94 134 LEU B O 1
ATOM 2393 N N . GLY B 1 135 ? 4.863 16.203 -3.93 1 98.94 135 GLY B N 1
ATOM 2394 C CA . GLY B 1 135 ? 3.463 16.594 -3.912 1 98.94 135 GLY B CA 1
ATOM 2395 C C . GLY B 1 135 ? 2.934 16.984 -5.281 1 98.94 135 GLY B C 1
ATOM 2396 O O . GLY B 1 135 ? 1.773 16.703 -5.602 1 98.94 135 GLY B O 1
ATOM 2397 N N . LYS B 1 136 ? 3.771 17.656 -6.02 1 98.81 136 LYS B N 1
ATOM 2398 C CA . LYS B 1 136 ? 3.377 18.062 -7.371 1 98.81 136 LYS B CA 1
ATOM 2399 C C . LYS B 1 136 ? 3.1 16.828 -8.242 1 98.81 136 LYS B C 1
ATOM 2401 O O . LYS B 1 136 ? 2.086 16.781 -8.938 1 98.81 136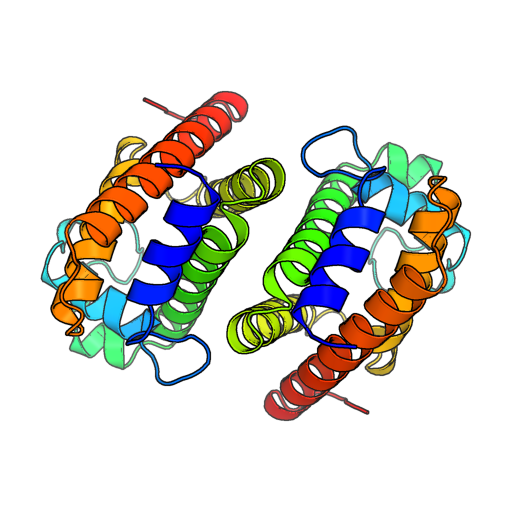 LYS B O 1
ATOM 2406 N N . LEU B 1 137 ? 3.979 15.836 -8.219 1 98.88 137 LEU B N 1
ATOM 2407 C CA . LEU B 1 137 ? 3.779 14.625 -9 1 98.88 137 LEU B CA 1
ATOM 2408 C C . LEU B 1 137 ? 2.58 13.836 -8.484 1 98.88 137 LEU B C 1
ATOM 2410 O O . LEU B 1 137 ? 1.806 13.289 -9.281 1 98.88 137 LEU B O 1
ATOM 2414 N N . PHE B 1 138 ? 2.443 13.734 -7.164 1 98.94 138 PHE B N 1
ATOM 2415 C CA . PHE B 1 138 ? 1.289 13.086 -6.555 1 98.94 138 PHE B CA 1
ATOM 2416 C C . PHE B 1 138 ? -0.009 13.711 -7.051 1 98.94 138 PHE B C 1
ATOM 2418 O O . PHE B 1 138 ? -0.925 13.008 -7.473 1 98.94 138 PHE B O 1
ATOM 2425 N N . ASN B 1 139 ? -0.028 14.992 -6.996 1 98.94 139 ASN B N 1
ATOM 2426 C CA . ASN B 1 139 ? -1.223 15.703 -7.434 1 98.94 139 ASN B CA 1
ATOM 2427 C C . ASN B 1 139 ? -1.495 15.484 -8.922 1 98.94 139 ASN B C 1
ATOM 2429 O O . ASN B 1 139 ? -2.648 15.328 -9.328 1 98.94 139 ASN B O 1
ATOM 2433 N N . GLU B 1 140 ? -0.494 15.625 -9.719 1 98.88 140 GLU B N 1
ATOM 2434 C CA . GLU B 1 140 ? -0.656 15.367 -11.141 1 98.88 140 GLU B CA 1
ATOM 2435 C C . GLU B 1 140 ? -1.318 14.016 -11.391 1 98.88 140 GLU B C 1
ATOM 2437 O O . GLU B 1 140 ? -2.281 13.922 -12.156 1 98.88 140 GLU B O 1
ATOM 2442 N N . GLU B 1 141 ? -0.823 12.977 -10.742 1 98.88 141 GLU B N 1
ATOM 2443 C CA . GLU B 1 141 ? -1.38 11.641 -10.906 1 98.88 141 GLU B CA 1
ATOM 2444 C C . GLU B 1 141 ? -2.785 11.547 -10.32 1 98.88 141 GLU B C 1
ATOM 2446 O O . GLU B 1 141 ? -3.662 10.898 -10.891 1 98.88 141 GLU B O 1
ATOM 2451 N N . ALA B 1 142 ? -2.98 12.164 -9.141 1 98.75 142 ALA B N 1
ATOM 2452 C CA . ALA B 1 142 ? -4.301 12.164 -8.516 1 98.75 142 ALA B CA 1
ATOM 2453 C C . ALA B 1 142 ? -5.352 12.75 -9.445 1 98.75 142 ALA B C 1
ATOM 2455 O O . ALA B 1 142 ? -6.426 12.172 -9.633 1 98.75 142 ALA B O 1
ATOM 2456 N N . GLN B 1 143 ? -5.031 13.898 -10.039 1 98.75 143 GLN B N 1
ATOM 2457 C CA . GLN B 1 143 ? -5.969 14.547 -10.945 1 98.75 143 GLN B CA 1
ATOM 2458 C C . GLN B 1 143 ? -6.223 13.695 -12.188 1 98.75 143 GLN B C 1
ATOM 2460 O O . GLN B 1 143 ? -7.352 13.625 -12.68 1 98.75 143 GLN B O 1
ATOM 2465 N N . SER B 1 144 ? -5.176 13.117 -12.727 1 98.69 144 SER B N 1
ATOM 2466 C CA . SER B 1 144 ? -5.328 12.211 -13.859 1 98.69 144 SER B CA 1
ATOM 2467 C C . SER B 1 144 ? -6.262 11.055 -13.516 1 98.69 144 SER B C 1
ATOM 2469 O O . SER B 1 144 ? -7.113 10.68 -14.328 1 98.69 144 SER B O 1
ATOM 2471 N N . GLN B 1 145 ? -6.074 10.461 -12.352 1 98.25 145 GLN B N 1
ATOM 2472 C CA . GLN B 1 145 ? -6.895 9.336 -11.922 1 98.25 145 GLN B CA 1
ATOM 2473 C C . GLN B 1 145 ? -8.352 9.75 -11.742 1 98.25 145 GLN B C 1
ATOM 2475 O O . GLN B 1 145 ? -9.266 9.008 -12.102 1 98.25 145 GLN B O 1
ATOM 2480 N N . LEU B 1 146 ? -8.578 10.914 -11.117 1 98.12 146 LEU B N 1
ATOM 2481 C CA . LEU B 1 146 ? -9.93 11.453 -10.992 1 98.12 146 LEU B CA 1
ATOM 2482 C C . LEU B 1 146 ? -10.57 11.617 -12.359 1 98.12 146 LEU B C 1
ATOM 2484 O O . LEU B 1 146 ? -11.742 11.266 -12.547 1 98.12 146 LEU B O 1
ATOM 2488 N N . THR B 1 147 ? -9.812 12.148 -13.305 1 98.25 147 THR B N 1
ATOM 2489 C CA . THR B 1 147 ? -10.305 12.344 -14.672 1 98.25 147 THR B CA 1
ATOM 2490 C C . THR B 1 147 ? -10.719 11.008 -15.289 1 98.25 147 THR B C 1
ATOM 2492 O O . THR B 1 147 ? -11.797 10.891 -15.867 1 98.25 147 THR B O 1
ATOM 2495 N N . LYS B 1 148 ? -9.906 9.977 -15.148 1 96.94 148 LYS B N 1
ATOM 2496 C CA . LYS B 1 148 ? -10.164 8.648 -15.703 1 96.94 148 LYS B CA 1
ATOM 2497 C C . LYS B 1 148 ? -11.445 8.062 -15.125 1 96.94 148 LYS B C 1
ATOM 2499 O O . LYS B 1 148 ? -12.148 7.309 -15.805 1 96.94 148 LYS B O 1
ATOM 2504 N N . GLN B 1 149 ? -11.742 8.477 -13.906 1 96.25 149 GLN B N 1
ATOM 2505 C CA . GLN B 1 149 ? -12.898 7.91 -13.227 1 96.25 149 GLN B CA 1
ATOM 2506 C C . GLN B 1 149 ? -14.133 8.789 -13.422 1 96.25 149 GLN B C 1
ATOM 2508 O O . GLN B 1 149 ? -15.195 8.516 -12.852 1 96.25 149 GLN B O 1
ATOM 2513 N N . GLY B 1 150 ? -13.961 9.859 -14.109 1 96.81 150 GLY B N 1
ATOM 2514 C CA . GLY B 1 150 ? -15.07 10.758 -14.367 1 96.81 150 GLY B CA 1
ATOM 2515 C C . GLY B 1 150 ? -15.492 11.555 -13.148 1 96.81 150 GLY B C 1
ATOM 2516 O O . GLY B 1 150 ? -16.656 11.922 -13.016 1 96.81 150 GLY B O 1
ATOM 2517 N N . LEU B 1 151 ? -14.594 11.727 -12.25 1 97.19 151 LEU B N 1
ATOM 2518 C CA . LEU B 1 151 ? -14.859 12.469 -11.016 1 97.19 151 LEU B CA 1
ATOM 2519 C C . LEU B 1 151 ? -14.367 13.906 -11.133 1 97.19 151 LEU B C 1
ATOM 2521 O O . LEU B 1 151 ? -13.531 14.219 -11.992 1 97.19 151 LEU B O 1
ATOM 2525 N N . PRO B 1 152 ? -14.883 14.844 -10.344 1 96.94 152 PRO B N 1
ATOM 2526 C CA . PRO B 1 152 ? -14.375 16.219 -10.383 1 96.94 152 PRO B CA 1
ATOM 2527 C C . PRO B 1 152 ? -12.852 16.281 -10.25 1 96.94 152 PRO B C 1
ATOM 2529 O O . PRO B 1 152 ? -12.266 15.523 -9.484 1 96.94 152 PRO B O 1
ATOM 2532 N N . HIS B 1 153 ? -12.25 17.141 -11.023 1 97.31 153 HIS B N 1
ATOM 2533 C CA . HIS B 1 153 ? -10.797 17.297 -11.055 1 97.31 153 HIS B CA 1
ATOM 2534 C C . HIS B 1 153 ? -10.398 18.719 -11.398 1 97.31 153 HIS B C 1
ATOM 2536 O O . HIS B 1 153 ? -11.242 19.531 -11.789 1 97.31 153 HIS B O 1
ATOM 2542 N N . VAL B 1 154 ? -9.227 19.078 -11.109 1 96.44 154 VAL B N 1
ATOM 2543 C CA . VAL B 1 154 ? -8.695 20.391 -11.422 1 96.44 154 VAL B CA 1
ATOM 2544 C C . VAL B 1 154 ? -7.344 20.266 -12.117 1 96.44 154 VAL B C 1
ATOM 2546 O O . VAL B 1 154 ? -6.66 19.25 -11.961 1 96.44 154 VAL B O 1
#